Protein AF-A0AAW0KH08-F1 (afdb_monomer)

Nearest PDB structures (foldseek):
  4oh4-assembly1_A  TM=9.122E-01  e=9.694E-05  Arabidopsis thaliana
  5lpw-assembly1_A  TM=9.007E-01  e=8.621E-05  Arabidopsis thaliana
  4oh4-assembly2_B  TM=9.107E-01  e=2.078E-04  Arabidopsis thaliana
  5xd6-assembly2_B  TM=8.091E-01  e=1.716E-03  Arabidopsis thaliana
  5xd6-assembly1_A  TM=8.144E-01  e=2.046E-03  Arabidopsis thaliana

Foldseek 3Di:
DKKWKWAPVPPPVPDDDDDDLVVLCLVVQLLLLLLVLVVLLCVFQVDAPDDPPDPPDDDPADPVNVLVVCVVDVPVVVVRGDPVPPPPPCVVVNVVSNVLSVQSNDPDSVSRDGPVVSVVSVVVVCVVVVNDDVVVVVVPPPDDDPCVVVLVVLVVVLCVQAPEDDPVVVCVQCVNVDPVQWSDDDPFFTWGWGADPVRRIMIMTDGDPDPVCVVVSSVCSSVLSPDDGPSDTHTRHMYDD

Sequence (241 aa):
MEVMFMDSIDIDLSNSAFVDSGVWEFGFVKRDVSDFGVLLIELIIGKESIQINSYPNNLNESLVDWITHLLTSFSDVYSVVDKSLIGRGFDCEIFQFFRIAFTCLKPFPGQRPTMLELYNTISIFGKRYSITNDFEILSQYETATANTLYEIAEISQMQRMITKMSFTEISEATGNFNTNIVIGFGKIGMMYKVVLPNCWPLAIKRLHNCQSYEKQFLSELSTLGILRHNNLVPLLGYCSE

Mean predicted aligned error: 12.99 Å

InterPro domains:
  IPR000719 Protein kinase domain [PS50011] (177-241)
  IPR011009 Protein kinase-like domain superfamily [SSF56112] (32-121)
  IPR011009 Protein kinase-like domain superfamily [SSF56112] (153-240)
  IPR051824 LRR Receptor-Like Ser/Thr Protein Kinase [PTHR48006] (152-241)

Radius of gyration: 20.51 Å; Cα contacts (8 Å, |Δi|>4): 243; chains: 1; bounding box: 45×47×54 Å

pLDDT: mean 70.68, std 17.28, range [30.94, 91.5]

Secondary structure (DSSP, 8-state):
-EEEEEE-TT---TT-SS--HHHHHHHHHHHHHHHHHHHHHHHHHT--SS-GGG-SSSS---HHHHHHHHHH-HHHHHHHS-TTTTTSS-HHHHHHHHHHHHHHT-SSGGGSPPHHHHHHHHHHHHHHTT---HHHHHHH----SSHHHHHHHHHHHHTTTSEE--HHHHHHHTTTT-GGGEEEE-SSEEEEEEE-TTS-EEEEEEEPS-GGGHHHHHHHHHHHHH---TTS--EEEEEE-

Solvent-accessible surface area (backbone atoms only — not comparable to full-atom values): 14151 Å² total; per-residue (Å²): 87,47,35,41,31,30,64,44,93,79,74,80,72,89,81,66,86,83,75,60,80,70,57,56,56,57,57,52,58,41,40,58,33,27,31,44,14,52,47,48,50,33,66,49,36,68,51,75,102,71,53,83,84,63,68,95,70,98,62,98,59,48,69,66,51,54,50,53,50,45,72,73,34,70,77,56,46,68,74,55,42,24,74,90,57,57,89,72,83,47,56,74,54,54,54,48,51,48,54,52,18,55,40,25,56,40,91,49,63,89,70,25,62,51,64,66,59,48,48,55,57,50,48,61,57,34,52,77,71,70,47,69,52,68,70,57,58,74,69,65,76,85,78,82,81,71,57,60,61,53,53,50,48,51,49,58,60,49,54,73,71,29,47,78,51,60,65,66,62,50,31,62,66,40,63,68,68,39,76,89,43,51,78,45,83,52,101,62,29,42,28,32,59,36,66,46,98,85,69,49,56,35,34,40,40,38,48,55,98,47,84,81,42,55,64,50,50,52,51,51,48,58,50,34,48,71,52,80,50,97,57,45,78,41,48,64,28,35,31,80,99

Structure (mmCIF, N/CA/C/O backbone):
data_AF-A0AAW0KH08-F1
#
_entry.id   AF-A0AAW0KH08-F1
#
loop_
_atom_site.group_PDB
_atom_site.id
_atom_site.type_symbol
_atom_site.label_atom_id
_atom_site.label_alt_id
_atom_site.label_comp_id
_atom_site.label_asym_id
_atom_site.label_entity_id
_atom_site.label_seq_id
_atom_site.pdbx_PDB_ins_code
_atom_site.Cartn_x
_atom_site.Cartn_y
_atom_site.Cartn_z
_atom_site.occupancy
_atom_site.B_iso_or_equiv
_atom_site.auth_seq_id
_atom_site.auth_comp_id
_atom_site.auth_asym_id
_atom_site.auth_atom_id
_atom_site.pdbx_PDB_model_num
ATOM 1 N N . MET A 1 1 ? -1.999 6.881 22.573 1.00 53.16 1 MET A N 1
ATOM 2 C CA . MET A 1 1 ? -2.610 5.697 21.939 1.00 53.16 1 MET A CA 1
ATOM 3 C C . MET A 1 1 ? -2.917 6.036 20.500 1.00 53.16 1 MET A C 1
ATOM 5 O O . MET A 1 1 ? -3.645 6.985 20.252 1.00 53.16 1 MET A O 1
ATOM 9 N N . GLU A 1 2 ? -2.347 5.270 19.578 1.00 63.47 2 GLU A N 1
ATOM 10 C CA . GLU A 1 2 ? -2.378 5.562 18.147 1.00 63.47 2 GLU A CA 1
ATOM 11 C C . GLU A 1 2 ? -3.222 4.520 17.417 1.00 63.47 2 GLU A C 1
ATOM 13 O O . GLU A 1 2 ? -3.024 3.308 17.581 1.00 63.47 2 GLU A O 1
ATOM 18 N N . VAL A 1 3 ? -4.205 5.000 16.658 1.00 66.38 3 VAL A N 1
ATOM 19 C CA . VAL A 1 3 ? -5.166 4.159 15.944 1.00 66.38 3 VAL A CA 1
ATOM 20 C C . VAL A 1 3 ? -5.346 4.664 14.520 1.00 66.38 3 VAL A C 1
ATOM 22 O O . VAL A 1 3 ? -5.500 5.867 14.324 1.00 66.38 3 VAL A O 1
ATOM 25 N N . MET A 1 4 ? -5.361 3.751 13.547 1.00 66.75 4 MET A N 1
ATOM 26 C CA . MET A 1 4 ? -5.624 4.039 12.132 1.00 66.75 4 MET A CA 1
ATOM 27 C C . MET A 1 4 ? -6.862 3.302 11.635 1.00 66.75 4 MET A C 1
ATOM 29 O O . MET A 1 4 ? -7.107 2.159 12.026 1.00 66.75 4 MET A O 1
ATOM 33 N N . PHE A 1 5 ? -7.620 3.968 10.765 1.00 68.38 5 PHE A N 1
ATOM 34 C CA . PHE A 1 5 ? -8.881 3.467 10.233 1.00 68.38 5 PHE A CA 1
ATOM 35 C C . PHE A 1 5 ? -8.758 3.183 8.757 1.00 68.38 5 PHE A C 1
ATOM 37 O O . PHE A 1 5 ? -8.399 4.063 7.979 1.00 68.38 5 PHE A O 1
ATOM 44 N N . MET A 1 6 ? -9.109 1.971 8.384 1.00 66.62 6 MET A N 1
ATOM 45 C CA . MET A 1 6 ? -9.007 1.502 7.021 1.00 66.62 6 MET A CA 1
ATOM 46 C C . MET A 1 6 ? -10.378 1.066 6.538 1.00 66.62 6 MET A C 1
ATOM 48 O O . MET A 1 6 ? -11.154 0.468 7.295 1.00 66.62 6 MET A O 1
ATOM 52 N N . ASP A 1 7 ? -10.681 1.385 5.283 1.00 59.84 7 ASP A N 1
ATOM 53 C CA . ASP A 1 7 ? -11.866 0.828 4.652 1.00 59.84 7 ASP A CA 1
ATOM 54 C C . ASP A 1 7 ? -11.696 -0.684 4.496 1.00 59.84 7 ASP A C 1
ATOM 56 O O . ASP A 1 7 ? -10.601 -1.191 4.252 1.00 59.84 7 ASP A O 1
ATOM 60 N N . SER A 1 8 ? -12.785 -1.414 4.679 1.00 56.03 8 SER A N 1
ATOM 61 C CA . SER A 1 8 ? -12.774 -2.874 4.679 1.00 56.03 8 SER A CA 1
ATOM 62 C C . SER A 1 8 ? -13.312 -3.462 3.376 1.00 56.03 8 SER A C 1
ATOM 64 O O . SER A 1 8 ? -13.799 -4.592 3.384 1.00 56.03 8 SER A O 1
ATOM 66 N N . ILE A 1 9 ? -13.218 -2.693 2.281 1.00 47.06 9 ILE A N 1
ATOM 67 C CA . ILE A 1 9 ? -13.955 -2.864 1.016 1.00 47.06 9 ILE A CA 1
ATOM 68 C C . ILE A 1 9 ? -13.940 -4.279 0.415 1.00 47.06 9 ILE A C 1
ATOM 70 O O . ILE A 1 9 ? -14.861 -4.595 -0.322 1.00 47.06 9 ILE A O 1
ATOM 74 N N . ASP A 1 10 ? -13.047 -5.185 0.816 1.00 43.53 10 ASP A N 1
ATOM 75 C CA . ASP A 1 10 ? -13.085 -6.584 0.373 1.00 43.53 10 ASP A CA 1
ATOM 76 C C . ASP A 1 10 ? -13.115 -7.638 1.501 1.00 43.53 10 ASP A C 1
ATOM 78 O O . ASP A 1 10 ? -12.483 -8.694 1.395 1.00 43.53 10 ASP A O 1
ATOM 82 N N . ILE A 1 11 ? -13.851 -7.438 2.598 1.00 44.22 11 ILE A N 1
ATOM 83 C CA . ILE A 1 11 ? -14.175 -8.561 3.504 1.00 44.22 11 ILE A CA 1
ATOM 84 C C . ILE A 1 11 ? -15.415 -9.308 2.981 1.00 44.22 11 ILE A C 1
ATOM 86 O O . ILE A 1 11 ? -16.474 -9.312 3.611 1.00 44.22 11 ILE A O 1
ATOM 90 N N . ASP A 1 12 ? -15.284 -9.938 1.812 1.00 33.62 12 ASP A N 1
ATOM 91 C CA . ASP A 1 12 ? -16.311 -10.810 1.238 1.00 33.62 12 ASP A CA 1
ATOM 92 C C . ASP A 1 12 ? -16.364 -12.128 2.042 1.00 33.62 12 ASP A C 1
ATOM 94 O O . ASP A 1 12 ? -15.577 -13.055 1.855 1.00 33.62 12 ASP A O 1
ATOM 98 N N . LEU A 1 13 ? -17.250 -12.161 3.042 1.00 41.22 13 LEU A N 1
ATOM 99 C CA . LEU A 1 13 ? -17.432 -13.251 4.014 1.00 41.22 13 LEU A CA 1
ATOM 100 C C . LEU A 1 13 ? -18.448 -14.310 3.560 1.00 41.22 13 LEU A C 1
ATOM 102 O O . LEU A 1 13 ? -18.931 -15.096 4.375 1.00 41.22 13 LEU A O 1
ATOM 106 N N . SER A 1 14 ? -18.800 -14.358 2.277 1.00 30.94 14 SER A N 1
ATOM 107 C CA . SER A 1 14 ? -19.877 -15.232 1.807 1.00 30.94 14 SER A CA 1
ATOM 108 C C . SER A 1 14 ? -19.520 -16.725 1.750 1.00 30.94 14 SER A C 1
ATOM 110 O O . SER A 1 14 ? -20.423 -17.526 1.527 1.00 30.94 14 SER A O 1
ATOM 112 N N . ASN A 1 15 ? -18.264 -17.142 1.993 1.00 31.38 15 ASN A N 1
ATOM 113 C CA . ASN A 1 15 ? -17.878 -18.547 1.793 1.00 31.38 15 ASN A CA 1
ATOM 114 C C . ASN A 1 15 ? -16.759 -19.112 2.692 1.00 31.38 15 ASN A C 1
ATOM 116 O O . ASN A 1 15 ? -15.876 -19.828 2.224 1.00 31.38 15 ASN A O 1
ATOM 120 N N . SER A 1 16 ? -16.802 -18.884 4.005 1.00 35.56 16 SER A N 1
ATOM 121 C CA . SER A 1 16 ? -15.942 -19.665 4.909 1.00 35.56 16 SER A CA 1
ATOM 122 C C . SER A 1 16 ? -16.609 -19.956 6.246 1.00 35.56 16 SER A C 1
ATOM 124 O O . SER A 1 16 ? -16.248 -19.415 7.294 1.00 35.56 16 SER A O 1
ATOM 126 N N . ALA A 1 17 ? -17.571 -20.877 6.220 1.00 36.25 17 ALA A N 1
ATOM 127 C CA . ALA A 1 17 ? -17.772 -21.725 7.379 1.00 36.25 17 ALA A CA 1
ATOM 128 C C . ALA A 1 17 ? -16.441 -22.447 7.646 1.00 36.25 17 ALA A C 1
ATOM 130 O O . ALA A 1 17 ? -15.981 -23.226 6.817 1.00 36.25 17 ALA A O 1
ATOM 131 N N . PHE A 1 18 ? -15.852 -22.169 8.809 1.00 44.12 18 PHE A N 1
ATOM 132 C CA . PHE A 1 18 ? -14.732 -22.910 9.385 1.00 44.12 18 PHE A CA 1
ATOM 133 C C . PHE A 1 18 ? -13.366 -22.711 8.710 1.00 44.12 18 PHE A C 1
ATOM 135 O O . PHE A 1 18 ? -12.941 -23.549 7.922 1.00 44.12 18 PHE A O 1
ATOM 142 N N . VAL A 1 19 ? -12.610 -21.671 9.090 1.00 33.50 19 VAL A N 1
ATOM 143 C CA . VAL A 1 19 ? -11.151 -21.726 8.909 1.00 33.50 19 VAL A CA 1
ATOM 144 C C . VAL A 1 19 ? -10.387 -20.997 10.020 1.00 33.50 19 VAL A C 1
ATOM 146 O O . VAL A 1 19 ? -10.727 -19.885 10.414 1.00 33.50 19 VAL A O 1
ATOM 149 N N . ASP A 1 20 ? -9.376 -21.700 10.518 1.00 35.41 20 ASP A N 1
ATOM 150 C CA . ASP A 1 20 ? -8.364 -21.363 11.519 1.00 35.41 20 ASP A CA 1
ATOM 151 C C . ASP A 1 20 ? -7.713 -19.976 11.326 1.00 35.41 20 ASP A C 1
ATOM 153 O O . ASP A 1 20 ? -7.578 -19.505 10.193 1.00 35.41 20 ASP A O 1
ATOM 157 N N . SER A 1 21 ? -7.269 -19.335 12.418 1.00 42.78 21 SER A N 1
ATOM 158 C CA . SER A 1 21 ? -6.727 -17.960 12.422 1.00 42.78 21 SER A CA 1
ATOM 159 C C . SER A 1 21 ? -5.531 -17.776 11.477 1.00 42.78 21 SER A C 1
ATOM 161 O O . SER A 1 21 ? -5.335 -16.688 10.937 1.00 42.78 21 SER A O 1
ATOM 163 N N . GLY A 1 22 ? -4.797 -18.856 11.189 1.00 36.56 22 GLY A N 1
ATOM 164 C CA . GLY A 1 22 ? -3.687 -18.859 10.237 1.00 36.56 22 GLY A CA 1
ATOM 165 C C . GLY A 1 22 ? -4.097 -18.665 8.772 1.00 36.56 22 GLY A C 1
ATOM 166 O O . GLY A 1 22 ? -3.322 -18.118 7.998 1.00 36.56 22 GLY A O 1
ATOM 167 N N . VAL A 1 23 ? -5.307 -19.051 8.353 1.00 38.62 23 VAL A N 1
ATOM 168 C CA . VAL A 1 23 ? -5.717 -18.926 6.936 1.00 38.62 23 VAL A CA 1
ATOM 169 C C . VAL A 1 23 ? -6.148 -17.502 6.581 1.00 38.62 23 VAL A C 1
ATOM 171 O O . VAL A 1 23 ? -5.945 -17.056 5.450 1.00 38.62 23 VAL A O 1
ATOM 174 N N . TRP A 1 24 ? -6.652 -16.751 7.561 1.00 37.75 24 TRP A N 1
ATOM 175 C CA . TRP A 1 24 ? -6.997 -15.335 7.406 1.00 37.75 24 TRP A CA 1
ATOM 176 C C . TRP A 1 24 ? -5.761 -14.471 7.138 1.00 37.75 24 TRP A C 1
ATOM 178 O O . TRP A 1 24 ? -5.795 -13.594 6.275 1.00 37.75 24 TRP A O 1
ATOM 188 N N . GLU A 1 25 ? -4.647 -14.772 7.807 1.00 42.28 25 GLU A N 1
ATOM 189 C CA . GLU A 1 25 ? -3.378 -14.060 7.635 1.00 42.28 25 GLU A CA 1
ATOM 190 C C . GLU A 1 25 ? -2.783 -14.295 6.233 1.00 42.28 25 GLU A C 1
ATOM 192 O O . GLU A 1 25 ? -2.311 -13.359 5.586 1.00 42.28 25 GLU A O 1
ATOM 197 N N . PHE A 1 26 ? -2.904 -15.514 5.690 1.00 45.66 26 PHE A N 1
ATOM 198 C CA . PHE A 1 26 ? -2.472 -15.819 4.319 1.00 45.66 26 PHE A CA 1
ATOM 199 C C . PHE A 1 26 ? -3.355 -15.175 3.240 1.00 45.66 26 PHE A C 1
ATOM 201 O O . PHE A 1 26 ? -2.831 -14.755 2.206 1.00 45.66 26 PHE A O 1
ATOM 208 N N . GLY A 1 27 ? -4.672 -15.094 3.456 1.00 48.53 27 GLY A N 1
ATOM 209 C CA . GLY A 1 27 ? -5.613 -14.493 2.505 1.00 48.53 27 GLY A CA 1
ATOM 210 C C . GLY A 1 27 ? -5.490 -12.970 2.414 1.00 48.53 27 GLY A C 1
ATOM 211 O O . GLY A 1 27 ? -5.479 -12.423 1.313 1.00 48.53 27 GLY A O 1
ATOM 212 N N . PHE A 1 28 ? -5.336 -12.298 3.560 1.00 52.69 28 PHE A N 1
ATOM 213 C CA . PHE A 1 28 ? -5.232 -10.839 3.639 1.00 52.69 28 PHE A CA 1
ATOM 214 C C . PHE A 1 28 ? -3.873 -10.329 3.135 1.00 52.69 28 PHE A C 1
ATOM 216 O O . PHE A 1 28 ? -3.817 -9.524 2.210 1.00 52.69 28 PHE A O 1
ATOM 223 N N . VAL A 1 29 ? -2.760 -10.876 3.644 1.00 59.69 29 VAL A N 1
ATOM 224 C CA . VAL A 1 29 ? -1.404 -10.390 3.309 1.00 59.69 29 VAL A CA 1
ATOM 225 C C . VAL A 1 29 ? -1.074 -10.570 1.824 1.00 59.69 29 VAL A C 1
ATOM 227 O O . VAL A 1 29 ? -0.315 -9.797 1.243 1.00 59.69 29 VAL A O 1
ATOM 230 N N . LYS A 1 30 ? -1.628 -11.601 1.177 1.00 70.06 30 LYS A N 1
ATOM 231 C CA . LYS A 1 30 ? -1.398 -11.855 -0.253 1.00 70.06 30 LYS A CA 1
ATOM 232 C C . LYS A 1 30 ? -2.347 -11.085 -1.170 1.00 70.06 30 LYS A C 1
ATOM 234 O O . LYS A 1 30 ? -2.102 -11.087 -2.383 1.00 70.06 30 LYS A O 1
ATOM 239 N N . ARG A 1 31 ? -3.389 -10.448 -0.622 1.00 75.25 31 ARG A N 1
ATOM 240 C CA . ARG A 1 31 ? -4.202 -9.474 -1.351 1.00 75.25 31 ARG A CA 1
ATOM 241 C C . ARG A 1 31 ? -3.448 -8.158 -1.492 1.00 75.25 31 ARG A C 1
ATOM 243 O O . ARG A 1 31 ? -3.249 -7.758 -2.627 1.00 75.25 31 ARG A O 1
ATOM 250 N N . ASP A 1 32 ? -2.889 -7.611 -0.411 1.00 77.94 32 ASP A N 1
ATOM 251 C CA . ASP A 1 32 ? -2.079 -6.378 -0.467 1.00 77.94 32 ASP A CA 1
ATOM 252 C C . ASP A 1 32 ? -0.964 -6.471 -1.524 1.00 77.94 32 ASP A C 1
ATOM 254 O O . ASP A 1 32 ? -0.721 -5.544 -2.294 1.00 77.94 32 ASP A O 1
ATOM 258 N N . VAL A 1 33 ? -0.314 -7.639 -1.611 1.00 86.81 33 VAL A N 1
ATOM 259 C CA . VAL A 1 33 ? 0.698 -7.923 -2.641 1.00 86.81 33 VAL A CA 1
ATOM 260 C C . VAL A 1 33 ? 0.092 -7.895 -4.046 1.00 86.81 33 VAL A C 1
ATOM 262 O O . VAL A 1 33 ? 0.690 -7.335 -4.959 1.00 86.81 33 VAL A O 1
ATOM 265 N N . SER A 1 34 ? -1.079 -8.506 -4.234 1.00 84.81 34 SER A N 1
ATOM 266 C CA . SER A 1 34 ? -1.782 -8.529 -5.521 1.00 84.81 34 SER A CA 1
ATOM 267 C C . SER A 1 34 ? -2.183 -7.125 -5.960 1.00 84.81 34 SER A C 1
ATOM 269 O O . SER A 1 34 ? -1.899 -6.746 -7.093 1.00 84.81 34 SER A O 1
ATOM 271 N N . ASP A 1 35 ? -2.778 -6.351 -5.058 1.00 84.94 35 ASP A N 1
ATOM 272 C CA . ASP A 1 35 ? -3.267 -4.997 -5.320 1.00 84.94 35 ASP A CA 1
ATOM 273 C C . ASP A 1 35 ? -2.100 -4.066 -5.652 1.00 84.94 35 ASP A C 1
ATOM 275 O O . ASP A 1 35 ? -2.143 -3.328 -6.637 1.00 84.94 35 ASP A O 1
ATOM 279 N N . PHE A 1 36 ? -0.982 -4.203 -4.934 1.00 88.75 36 PHE A N 1
ATOM 280 C CA . PHE A 1 36 ? 0.262 -3.527 -5.287 1.00 88.75 36 PHE A CA 1
ATOM 281 C C . PHE A 1 36 ? 0.773 -3.924 -6.682 1.00 88.75 36 PHE A C 1
ATOM 283 O O . PHE A 1 36 ? 1.271 -3.086 -7.433 1.00 88.75 36 PHE A O 1
ATOM 290 N N . G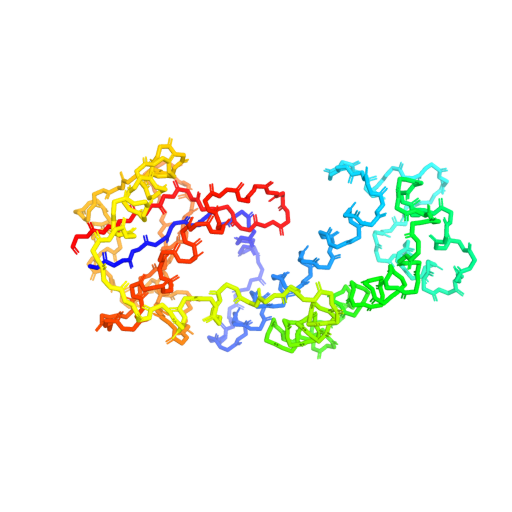LY A 1 37 ? 0.640 -5.198 -7.061 1.00 89.38 37 GLY A N 1
ATOM 291 C CA . GLY A 1 37 ? 0.958 -5.672 -8.406 1.00 89.38 37 GLY A CA 1
ATOM 292 C C . GLY A 1 37 ? 0.111 -4.994 -9.486 1.00 89.38 37 GLY A C 1
ATOM 293 O O . GLY A 1 37 ? 0.661 -4.576 -10.504 1.00 89.38 37 GLY A O 1
ATOM 294 N N . VAL A 1 38 ? -1.198 -4.845 -9.257 1.00 85.31 38 VAL A N 1
ATOM 295 C CA . VAL A 1 38 ? -2.099 -4.118 -10.169 1.00 85.31 38 VAL A CA 1
ATOM 296 C C . VAL A 1 38 ? -1.698 -2.644 -10.249 1.00 85.31 38 VAL A C 1
ATOM 298 O O . VAL A 1 38 ? -1.518 -2.134 -11.353 1.00 85.31 38 VAL A O 1
ATOM 301 N N . LEU A 1 39 ? -1.447 -2.002 -9.103 1.00 87.94 39 LEU A N 1
ATOM 302 C CA . LEU A 1 39 ? -0.984 -0.614 -9.031 1.00 87.94 39 LEU A CA 1
ATOM 303 C C . LEU A 1 39 ? 0.297 -0.391 -9.844 1.00 87.94 39 LEU A C 1
ATOM 305 O O . LEU A 1 39 ? 0.396 0.577 -10.592 1.00 87.94 39 LEU A O 1
ATOM 309 N N . LEU A 1 40 ? 1.282 -1.290 -9.740 1.00 90.06 40 LEU A N 1
ATOM 310 C CA . LEU A 1 40 ? 2.503 -1.188 -10.541 1.00 90.06 40 LEU A CA 1
ATOM 311 C C . LEU A 1 40 ? 2.217 -1.250 -12.044 1.00 90.06 40 LEU A C 1
ATOM 313 O O . LEU A 1 40 ? 2.806 -0.484 -12.802 1.00 90.06 40 LEU A O 1
ATOM 317 N N . ILE A 1 41 ? 1.326 -2.141 -12.487 1.00 87.12 41 ILE A N 1
ATOM 318 C CA . ILE A 1 41 ? 0.937 -2.220 -13.900 1.00 87.12 41 ILE A CA 1
ATOM 319 C C . ILE A 1 41 ? 0.267 -0.919 -14.349 1.00 87.12 41 ILE A C 1
ATOM 321 O O . ILE A 1 41 ? 0.611 -0.393 -15.406 1.00 87.12 41 ILE A O 1
ATOM 325 N N . GLU A 1 42 ? -0.641 -0.372 -13.545 1.00 85.81 42 GLU A N 1
ATOM 326 C CA . GLU A 1 42 ? -1.327 0.891 -13.837 1.00 85.81 42 GLU A CA 1
ATOM 327 C C . GLU A 1 42 ? -0.342 2.057 -13.959 1.00 85.81 42 GLU A C 1
ATOM 329 O O . GLU A 1 42 ? -0.415 2.822 -14.921 1.00 85.81 42 GLU A O 1
ATOM 334 N N . LEU A 1 43 ? 0.637 2.141 -13.050 1.00 88.81 43 LEU A N 1
ATOM 335 C CA . LEU A 1 43 ? 1.694 3.153 -13.089 1.00 88.81 43 LEU A CA 1
ATOM 336 C C . LEU A 1 43 ? 2.568 3.041 -14.344 1.00 88.81 43 LEU A C 1
ATOM 338 O O . LEU A 1 43 ? 2.953 4.060 -14.911 1.00 88.81 43 LEU A O 1
ATOM 342 N N . ILE A 1 44 ? 2.878 1.822 -14.793 1.00 88.75 44 ILE A N 1
ATOM 343 C CA . ILE A 1 44 ? 3.701 1.610 -15.992 1.00 88.75 44 ILE A CA 1
ATOM 344 C C . ILE A 1 44 ? 2.914 1.902 -17.280 1.00 88.75 44 ILE A C 1
ATOM 346 O O . ILE A 1 44 ? 3.486 2.372 -18.262 1.00 88.75 44 ILE A O 1
ATOM 350 N N . ILE A 1 45 ? 1.614 1.609 -17.301 1.00 85.88 45 ILE A N 1
ATOM 351 C CA . ILE A 1 45 ? 0.744 1.800 -18.473 1.00 85.88 45 ILE A CA 1
ATOM 352 C C . ILE A 1 45 ? 0.204 3.237 -18.555 1.00 85.88 45 ILE A C 1
ATOM 354 O O . ILE A 1 45 ? -0.181 3.687 -19.635 1.00 85.88 45 ILE A O 1
ATOM 358 N N . GLY A 1 46 ? 0.190 3.972 -17.439 1.00 79.19 46 GLY A N 1
ATOM 359 C CA . GLY A 1 46 ? -0.258 5.365 -17.380 1.00 79.19 46 GLY A CA 1
ATOM 360 C C . GLY A 1 46 ? -1.769 5.529 -17.579 1.00 79.19 46 GLY A C 1
ATOM 361 O O . GLY A 1 46 ? -2.220 6.564 -18.068 1.00 79.19 46 GLY A O 1
ATOM 362 N N . LYS A 1 47 ? -2.567 4.505 -17.247 1.00 69.50 47 LYS A N 1
ATOM 363 C CA . LYS A 1 47 ? -4.037 4.537 -17.326 1.00 69.50 47 LYS A CA 1
ATOM 364 C C . LYS A 1 47 ? -4.644 4.317 -15.942 1.00 69.50 47 LYS A C 1
ATOM 366 O O . LYS A 1 47 ? -4.245 3.389 -15.247 1.00 69.50 47 LYS A O 1
ATOM 371 N N . GLU A 1 48 ? -5.615 5.152 -15.571 1.00 58.59 48 GLU A N 1
ATOM 372 C CA . GLU A 1 48 ? -6.382 4.982 -14.330 1.00 58.59 48 GLU A CA 1
ATOM 373 C C . GLU A 1 48 ? -7.246 3.714 -14.370 1.00 58.59 48 GLU A C 1
ATOM 375 O O . GLU A 1 48 ? -7.618 3.229 -15.442 1.00 58.59 48 GLU A O 1
ATOM 380 N N . SER A 1 49 ? -7.561 3.206 -13.175 1.00 55.94 49 SER A N 1
ATOM 381 C CA . SER A 1 49 ? -8.301 1.977 -12.866 1.00 55.94 49 SER A CA 1
ATOM 382 C C . SER A 1 49 ? -9.747 1.965 -13.386 1.00 55.94 49 SER A C 1
ATOM 384 O O . SER A 1 49 ? -10.713 1.876 -12.636 1.00 55.94 49 SER A O 1
ATOM 386 N N . ILE A 1 50 ? -9.933 2.026 -14.702 1.00 45.06 50 ILE A N 1
ATOM 387 C CA . ILE A 1 50 ? -11.200 1.724 -15.360 1.00 45.06 50 ILE A CA 1
ATOM 388 C C . ILE A 1 50 ? -10.887 0.849 -16.576 1.00 45.06 50 ILE A C 1
ATOM 390 O O . ILE A 1 50 ? -10.451 1.316 -17.623 1.00 45.06 50 ILE A O 1
ATOM 394 N N . GLN A 1 51 ? -11.170 -0.445 -16.397 1.00 46.22 51 GLN A N 1
ATOM 395 C CA . GLN A 1 51 ? -11.307 -1.475 -17.430 1.00 46.22 51 GLN A CA 1
ATOM 396 C C . GLN A 1 51 ? -10.010 -2.033 -18.056 1.00 46.22 51 GLN A C 1
ATOM 398 O O . GLN A 1 51 ? -9.775 -1.932 -19.257 1.00 46.22 51 GLN A O 1
ATOM 403 N N . ILE A 1 52 ? -9.285 -2.862 -17.293 1.00 45.25 52 ILE A N 1
ATOM 404 C CA . ILE A 1 52 ? -8.566 -4.004 -17.909 1.00 45.25 52 ILE A CA 1
ATOM 405 C C . ILE A 1 52 ? -9.573 -4.978 -18.582 1.00 45.25 52 ILE A C 1
ATOM 407 O O . ILE A 1 52 ? -9.206 -5.730 -19.473 1.00 45.25 52 ILE A O 1
ATOM 411 N N . ASN A 1 53 ? -10.875 -4.860 -18.275 1.00 40.84 53 ASN A N 1
ATOM 412 C CA . ASN A 1 53 ? -11.983 -5.525 -18.977 1.00 40.84 53 ASN A CA 1
ATOM 413 C C . ASN A 1 53 ? -12.392 -4.884 -20.324 1.00 40.84 53 ASN A C 1
ATOM 415 O O . ASN A 1 53 ? -13.351 -5.347 -20.936 1.00 40.84 53 ASN A O 1
ATOM 419 N N . SER A 1 54 ? -11.726 -3.827 -20.803 1.00 37.50 54 SER A N 1
ATOM 420 C CA . SER A 1 54 ? -12.060 -3.200 -22.093 1.00 37.50 54 SER A CA 1
ATOM 421 C C . SER A 1 54 ? -10.826 -2.894 -22.937 1.00 37.50 54 SER A C 1
ATOM 423 O O . SER A 1 54 ? -10.667 -1.795 -23.474 1.00 37.50 54 SER A O 1
ATOM 425 N N . TYR A 1 55 ? -9.937 -3.870 -23.097 1.00 41.25 55 TYR A N 1
ATOM 426 C CA . TYR A 1 55 ? -9.138 -3.891 -24.317 1.00 41.25 55 TYR A CA 1
ATOM 427 C C . TYR A 1 55 ? -9.994 -4.497 -25.437 1.00 41.25 55 TYR A C 1
ATOM 429 O O . TYR A 1 55 ? -10.539 -5.589 -25.270 1.00 41.25 55 TYR A O 1
ATOM 437 N N . PRO A 1 56 ? -10.188 -3.792 -26.566 1.00 39.72 56 PRO A N 1
ATOM 438 C CA . PRO A 1 56 ? -11.093 -4.245 -27.603 1.00 39.72 56 PRO A CA 1
ATOM 439 C C . PRO A 1 56 ? -10.364 -5.287 -28.440 1.00 39.72 56 PRO A C 1
ATOM 441 O O . PRO A 1 56 ? -9.650 -4.916 -29.359 1.00 39.72 56 PRO A O 1
ATOM 444 N N . ASN A 1 57 ? -10.525 -6.565 -28.097 1.00 38.78 57 ASN A N 1
ATOM 445 C CA . ASN A 1 57 ? -10.356 -7.700 -29.006 1.00 38.78 57 ASN A CA 1
ATOM 446 C C . ASN A 1 57 ? -11.129 -8.923 -28.466 1.00 38.78 57 ASN A C 1
ATOM 448 O O . ASN A 1 57 ? -10.554 -9.844 -27.910 1.00 38.78 57 ASN A O 1
ATOM 452 N N . ASN A 1 58 ? -12.454 -8.911 -28.641 1.00 41.06 58 ASN A N 1
ATOM 453 C CA . ASN A 1 58 ? -13.318 -10.074 -28.913 1.00 41.06 58 ASN A CA 1
ATOM 454 C C . ASN A 1 58 ? -13.212 -11.384 -28.103 1.00 41.06 58 ASN A C 1
ATOM 456 O O . ASN A 1 58 ? -13.742 -12.392 -28.570 1.00 41.06 58 ASN A O 1
ATOM 460 N N . LEU A 1 59 ? -12.651 -11.417 -26.899 1.00 36.34 59 LEU A N 1
ATOM 461 C CA . LEU A 1 59 ? -12.732 -12.594 -26.034 1.00 36.34 59 LEU A CA 1
ATOM 462 C C . LEU A 1 59 ? -12.949 -12.171 -24.581 1.00 36.34 59 LEU A C 1
ATOM 464 O O . LEU A 1 59 ? -12.416 -11.164 -24.128 1.00 36.34 59 LEU A O 1
ATOM 468 N N . ASN A 1 60 ? -13.758 -12.953 -23.867 1.00 43.97 60 ASN A N 1
ATOM 469 C CA . ASN A 1 60 ? -13.969 -12.890 -22.419 1.00 43.97 60 ASN A CA 1
ATOM 470 C C . ASN A 1 60 ? -12.675 -13.271 -21.663 1.00 43.97 60 ASN A C 1
ATOM 472 O O . ASN A 1 60 ? -12.671 -14.231 -20.897 1.00 43.97 60 ASN A O 1
ATOM 476 N N . GLU A 1 61 ? -11.565 -12.591 -21.934 1.00 48.28 61 GLU A N 1
ATOM 477 C CA . GLU A 1 61 ? -10.276 -12.842 -21.297 1.00 48.28 61 GLU A CA 1
ATOM 478 C C . GLU A 1 61 ? -10.200 -12.067 -19.985 1.00 48.28 61 GLU A C 1
ATOM 480 O O . GLU A 1 61 ? -10.415 -10.855 -19.923 1.00 48.28 61 GLU A O 1
ATOM 485 N N . SER A 1 62 ? -9.938 -12.799 -18.907 1.00 63.47 62 SER A N 1
ATOM 486 C CA . SER A 1 62 ? -9.729 -12.220 -17.588 1.00 63.47 62 SER A CA 1
ATOM 487 C C . SER A 1 62 ? -8.410 -11.436 -17.551 1.00 63.47 62 SER A C 1
ATOM 489 O O . SER A 1 62 ? -7.501 -11.670 -18.347 1.00 63.47 62 SER A O 1
ATOM 491 N N . LEU A 1 63 ? -8.249 -10.545 -16.568 1.00 64.50 63 LEU A N 1
ATOM 492 C CA . LEU A 1 63 ? -6.976 -9.861 -16.285 1.00 64.50 63 LEU A CA 1
ATOM 493 C C . LEU A 1 63 ? -5.790 -10.844 -16.199 1.00 64.50 63 LEU A C 1
ATOM 495 O O . LEU A 1 63 ? -4.676 -10.514 -16.599 1.00 64.50 63 LEU A O 1
ATOM 499 N N . VAL A 1 64 ? -6.041 -12.069 -15.731 1.00 61.66 64 VAL A N 1
ATOM 500 C CA . VAL A 1 64 ? -5.050 -13.150 -15.651 1.00 61.66 64 VAL A CA 1
ATOM 501 C C . VAL A 1 64 ? -4.642 -13.651 -17.039 1.00 61.66 64 VAL A C 1
ATOM 503 O O . VAL A 1 64 ? -3.454 -13.882 -17.270 1.00 61.66 64 VAL A O 1
ATOM 506 N N . ASP A 1 65 ? -5.585 -13.783 -17.970 1.00 67.06 65 ASP A N 1
ATOM 507 C CA . ASP A 1 65 ? -5.315 -14.235 -19.341 1.00 67.06 65 ASP A CA 1
ATOM 508 C C . ASP A 1 65 ? -4.507 -13.182 -20.108 1.00 67.06 65 ASP A C 1
ATOM 510 O O . ASP A 1 65 ? -3.480 -13.497 -20.712 1.00 67.06 65 ASP A O 1
ATOM 514 N N . TRP A 1 66 ? -4.879 -11.908 -19.958 1.00 71.44 66 TRP A N 1
ATOM 515 C CA . TRP A 1 66 ? -4.141 -10.782 -20.531 1.00 71.44 66 TRP A CA 1
ATOM 516 C C . TRP A 1 66 ? -2.709 -10.674 -19.978 1.00 71.44 66 TRP A C 1
ATOM 518 O O . TRP A 1 66 ? -1.750 -10.519 -20.739 1.00 71.44 66 TRP A O 1
ATOM 528 N N . ILE A 1 67 ? -2.531 -10.839 -18.661 1.00 68.56 67 ILE A N 1
ATOM 529 C CA . ILE A 1 67 ? -1.201 -10.915 -18.034 1.00 68.56 67 ILE A CA 1
ATOM 530 C C . ILE A 1 67 ? -0.396 -12.090 -18.597 1.00 68.56 67 ILE A C 1
ATOM 532 O O . ILE A 1 67 ? 0.797 -11.955 -18.874 1.00 68.56 67 ILE A O 1
ATOM 536 N N . THR A 1 68 ? -1.032 -13.246 -18.777 1.00 68.31 68 THR A N 1
ATOM 537 C CA . THR A 1 68 ? -0.374 -14.454 -19.289 1.00 68.31 68 THR A CA 1
ATOM 538 C C . THR A 1 68 ? 0.080 -14.266 -20.739 1.00 68.31 68 THR A C 1
ATOM 540 O O . THR A 1 68 ? 1.189 -14.679 -21.094 1.00 68.31 68 THR A O 1
ATOM 543 N N . HIS A 1 69 ? -0.711 -13.571 -21.559 1.00 74.06 69 HIS A N 1
ATOM 544 C CA . HIS A 1 69 ? -0.331 -13.193 -22.918 1.00 74.06 69 HIS A CA 1
ATOM 545 C C . HIS A 1 69 ? 0.878 -12.242 -22.930 1.00 74.06 69 HIS A C 1
ATOM 547 O O . HIS A 1 69 ? 1.874 -12.510 -23.604 1.00 74.06 69 HIS A O 1
ATOM 553 N N . LEU A 1 70 ? 0.848 -11.176 -22.121 1.00 70.00 70 LEU A N 1
ATOM 554 C CA . LEU A 1 70 ? 1.964 -10.227 -21.985 1.00 70.00 70 LEU A CA 1
ATOM 555 C C . LEU A 1 70 ? 3.269 -10.888 -21.524 1.00 70.00 70 LEU A C 1
ATOM 557 O O . LEU A 1 70 ? 4.346 -10.533 -21.997 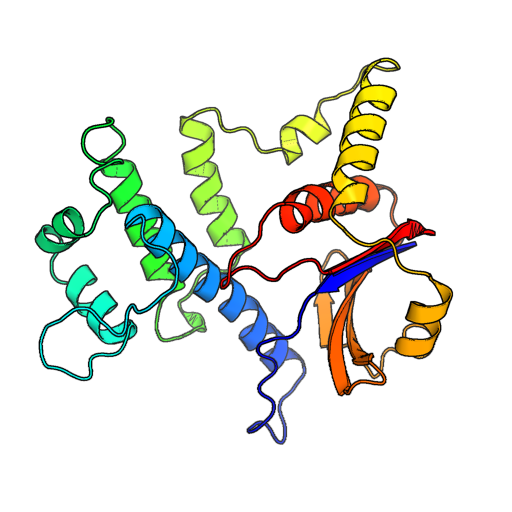1.00 70.00 70 LEU A O 1
ATOM 561 N N . LEU A 1 71 ? 3.181 -11.867 -20.622 1.00 65.62 71 LEU A N 1
ATOM 562 C CA . LEU A 1 71 ? 4.334 -12.639 -20.153 1.00 65.62 71 LEU A CA 1
ATOM 563 C C . LEU A 1 71 ? 4.947 -13.531 -21.238 1.00 65.62 71 LEU A C 1
ATOM 565 O O . LEU A 1 71 ? 6.137 -13.841 -21.173 1.00 65.62 71 LEU A O 1
ATOM 569 N N . THR A 1 72 ? 4.141 -13.958 -22.209 1.00 69.81 72 THR A N 1
ATOM 570 C CA . THR A 1 72 ? 4.573 -14.849 -23.292 1.00 69.81 72 THR A CA 1
ATOM 571 C C . THR A 1 72 ? 5.200 -14.060 -24.447 1.00 69.81 72 THR A C 1
ATOM 573 O O . THR A 1 72 ? 6.123 -14.553 -25.098 1.00 69.81 72 THR A O 1
ATOM 576 N N . SER A 1 73 ? 4.777 -12.807 -24.644 1.00 66.00 73 SER A N 1
ATOM 577 C CA . SER A 1 73 ? 5.227 -11.939 -25.736 1.00 66.00 73 SER A CA 1
ATOM 578 C C . SER A 1 73 ? 5.901 -10.660 -25.224 1.00 66.00 73 SER A C 1
ATOM 580 O O . SER A 1 73 ? 5.283 -9.606 -25.100 1.00 66.00 73 SER A O 1
ATOM 582 N N . PHE A 1 74 ? 7.221 -10.706 -25.010 1.00 60.19 74 PHE A N 1
ATOM 583 C CA . PHE A 1 74 ? 8.012 -9.536 -24.581 1.00 60.19 74 PHE A CA 1
ATOM 584 C C . PHE A 1 74 ? 7.958 -8.341 -25.551 1.00 60.19 74 PHE A C 1
ATOM 586 O O . PHE A 1 74 ? 8.133 -7.201 -25.124 1.00 60.19 74 PHE A O 1
ATOM 593 N N . SER A 1 75 ? 7.704 -8.579 -26.844 1.00 63.84 75 SER A N 1
ATOM 594 C CA . SER A 1 75 ? 7.555 -7.506 -27.840 1.00 63.84 75 SER A CA 1
ATOM 595 C C . SER A 1 75 ? 6.285 -6.675 -27.623 1.00 63.84 75 SER A C 1
ATOM 597 O O . SER A 1 75 ? 6.275 -5.486 -27.934 1.00 63.84 75 SER A O 1
ATOM 599 N N . ASP A 1 76 ? 5.238 -7.276 -27.056 1.00 68.19 76 ASP A N 1
ATOM 600 C CA . ASP A 1 76 ? 3.952 -6.610 -26.840 1.00 68.19 76 ASP A CA 1
ATOM 601 C C . ASP A 1 76 ? 3.990 -5.716 -25.596 1.00 68.19 76 ASP A C 1
ATOM 603 O O . ASP A 1 76 ? 3.290 -4.706 -25.538 1.00 68.19 76 ASP A O 1
ATOM 607 N N . VAL A 1 77 ? 4.875 -6.016 -24.638 1.00 72.44 77 VAL A N 1
ATOM 608 C CA . VAL A 1 77 ? 5.052 -5.233 -23.404 1.00 72.44 77 VAL A CA 1
ATOM 609 C C . VAL A 1 77 ? 5.433 -3.785 -23.716 1.00 72.44 77 VAL A C 1
ATOM 611 O O . VAL A 1 77 ? 4.842 -2.867 -23.158 1.00 72.44 77 VAL A O 1
ATOM 614 N N . TYR A 1 78 ? 6.347 -3.553 -24.664 1.00 76.75 78 TYR A N 1
ATOM 615 C CA . TYR A 1 78 ? 6.724 -2.196 -25.085 1.00 76.75 78 TYR A CA 1
ATOM 616 C C . TYR A 1 78 ? 5.551 -1.393 -25.661 1.00 76.75 78 TYR A C 1
ATOM 618 O O . TYR A 1 78 ? 5.531 -0.171 -25.541 1.00 76.75 78 TYR A O 1
ATOM 626 N N . SER A 1 79 ? 4.580 -2.063 -26.290 1.00 78.69 79 SER A N 1
ATOM 627 C CA . SER A 1 79 ? 3.433 -1.395 -26.915 1.00 78.69 79 SER A CA 1
ATOM 628 C C . SER A 1 79 ? 2.418 -0.864 -25.899 1.00 78.69 79 SER A C 1
ATOM 630 O O . SER A 1 79 ? 1.678 0.070 -26.213 1.00 78.69 79 SER A O 1
ATOM 632 N N . VAL A 1 80 ? 2.396 -1.444 -24.693 1.00 80.25 80 VAL A N 1
ATOM 633 C CA . VAL A 1 80 ? 1.447 -1.085 -23.630 1.00 80.25 80 VAL A CA 1
ATOM 634 C C . VAL A 1 80 ? 2.015 -0.096 -22.616 1.00 80.25 80 VAL A C 1
ATOM 636 O O . VAL A 1 80 ? 1.234 0.513 -21.891 1.00 80.25 80 VAL A O 1
ATOM 639 N N . VAL A 1 81 ? 3.340 0.082 -22.560 1.00 85.38 81 VAL A N 1
ATOM 640 C CA . VAL A 1 81 ? 3.977 1.054 -21.658 1.00 85.38 81 VAL A CA 1
ATOM 641 C C . VAL A 1 81 ? 3.528 2.468 -22.004 1.00 85.38 81 VAL A C 1
ATOM 643 O O . VAL A 1 81 ? 3.424 2.829 -23.181 1.00 85.38 81 VAL A O 1
ATOM 646 N N . ASP A 1 82 ? 3.314 3.287 -20.976 1.00 87.19 82 ASP A N 1
ATOM 647 C CA . ASP A 1 82 ? 3.081 4.708 -21.161 1.00 87.19 82 ASP A CA 1
ATOM 648 C C . ASP A 1 82 ? 4.231 5.325 -21.969 1.00 87.19 82 ASP A C 1
ATOM 650 O O . ASP A 1 82 ? 5.405 5.307 -21.587 1.00 87.19 82 ASP A O 1
ATOM 654 N N . LYS A 1 83 ? 3.871 5.926 -23.103 1.00 86.19 83 LYS A N 1
ATOM 655 C CA . LYS A 1 83 ? 4.800 6.614 -24.001 1.00 86.19 83 LYS A CA 1
ATOM 656 C C . LYS A 1 83 ? 5.559 7.742 -23.300 1.00 86.19 83 LYS A C 1
ATOM 658 O O . LYS A 1 83 ? 6.622 8.122 -23.780 1.00 86.19 83 LYS A O 1
ATOM 663 N N . SER A 1 84 ? 5.033 8.280 -22.197 1.00 87.81 84 SER A N 1
ATOM 664 C CA . SER A 1 84 ? 5.700 9.299 -21.381 1.00 87.81 84 SER A CA 1
ATOM 665 C C . SER A 1 84 ? 6.970 8.779 -20.680 1.00 87.81 84 SER A C 1
ATOM 667 O O . SER A 1 84 ? 7.899 9.564 -20.434 1.00 87.81 84 SER A O 1
ATOM 669 N N . LEU A 1 85 ? 7.024 7.467 -20.415 1.00 86.88 85 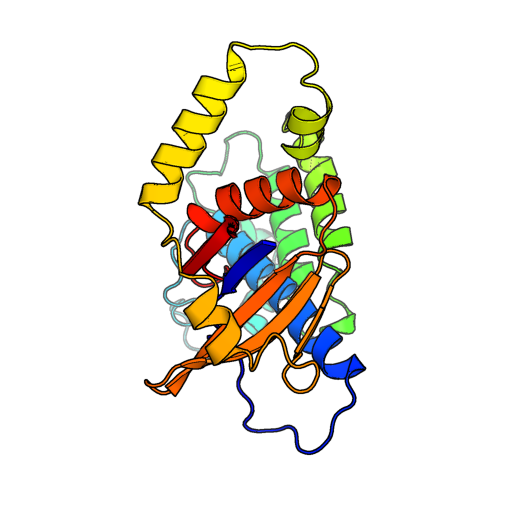LEU A N 1
ATOM 670 C CA . LEU A 1 85 ? 8.108 6.773 -19.717 1.00 86.88 85 LEU A CA 1
ATOM 671 C C . LEU A 1 85 ? 9.188 6.243 -20.672 1.00 86.88 85 LEU A C 1
ATOM 673 O O . LEU A 1 85 ? 10.361 6.180 -20.300 1.00 86.88 85 LEU A O 1
ATOM 677 N N . ILE A 1 86 ? 8.809 5.891 -21.904 1.00 85.06 86 ILE A N 1
ATOM 678 C CA . ILE A 1 86 ? 9.713 5.293 -22.897 1.00 85.06 86 ILE A CA 1
ATOM 679 C C . ILE A 1 86 ? 10.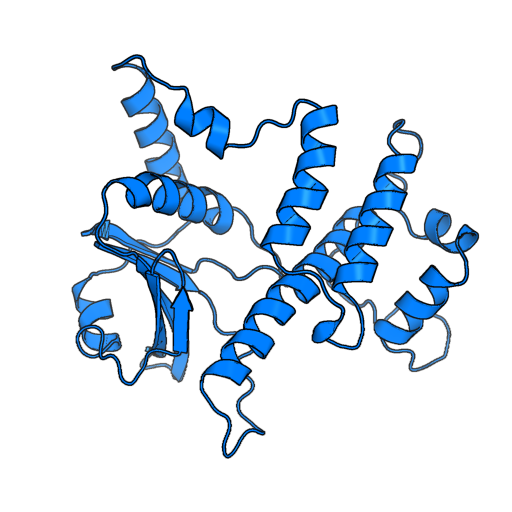791 6.291 -23.336 1.00 85.06 86 ILE A C 1
ATOM 681 O O . ILE A 1 86 ? 10.518 7.465 -23.597 1.00 85.06 86 ILE A O 1
ATOM 685 N N . GLY A 1 87 ? 12.033 5.814 -23.468 1.00 82.38 87 GLY A N 1
ATOM 686 C CA . GLY A 1 87 ? 13.133 6.607 -24.030 1.00 82.38 87 GLY A CA 1
ATOM 687 C C . GLY A 1 87 ? 13.681 7.667 -23.072 1.00 82.38 87 GLY A C 1
ATOM 688 O O . GLY A 1 87 ? 14.458 8.534 -23.471 1.00 82.38 87 GLY A O 1
ATOM 689 N N . ARG A 1 88 ? 13.306 7.587 -21.790 1.00 87.25 88 ARG A N 1
ATOM 690 C CA . ARG A 1 88 ? 13.855 8.407 -20.698 1.00 87.25 88 ARG A CA 1
ATOM 691 C C . ARG A 1 88 ? 15.161 7.849 -20.121 1.00 87.25 88 ARG A C 1
ATOM 693 O O . ARG A 1 88 ? 15.745 8.478 -19.247 1.00 87.25 88 ARG A O 1
ATOM 700 N N . GLY A 1 89 ? 15.612 6.688 -20.603 1.00 86.38 89 GLY A N 1
ATOM 701 C CA . GLY A 1 89 ? 16.802 5.994 -20.100 1.00 86.38 89 GLY A CA 1
ATOM 702 C C . GLY A 1 89 ? 16.532 5.031 -18.939 1.00 8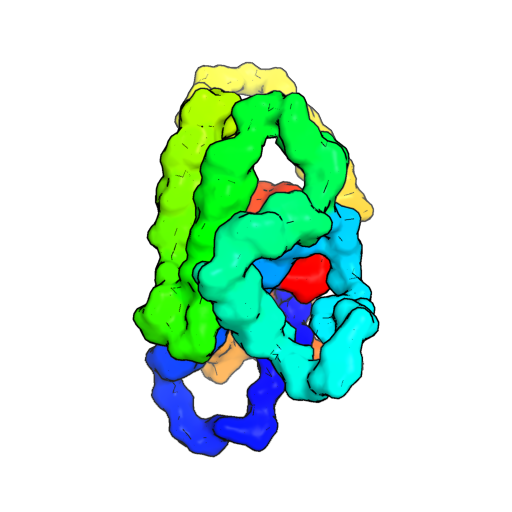6.38 89 GLY A C 1
ATOM 703 O O . GLY A 1 89 ? 17.487 4.553 -18.338 1.00 86.38 89 GLY A O 1
ATOM 704 N N . PHE A 1 90 ? 15.260 4.735 -18.648 1.00 87.50 90 PHE A N 1
ATOM 705 C CA . PHE A 1 90 ? 14.833 3.818 -17.578 1.00 87.50 90 PHE A CA 1
ATOM 706 C C . PHE A 1 90 ? 14.126 2.562 -18.112 1.00 87.50 90 PHE A C 1
ATOM 708 O O . PHE A 1 90 ? 13.405 1.884 -17.382 1.00 87.50 90 PHE A O 1
ATOM 715 N N . ASP A 1 91 ? 14.278 2.256 -19.404 1.00 85.00 91 ASP A N 1
ATOM 716 C CA . ASP A 1 91 ? 13.515 1.184 -20.049 1.00 85.00 91 ASP A CA 1
ATOM 717 C C . ASP A 1 91 ? 13.806 -0.175 -19.384 1.00 85.00 91 ASP A C 1
ATOM 719 O O . ASP A 1 91 ? 12.885 -0.923 -19.067 1.00 85.00 91 ASP A O 1
ATOM 723 N N . CYS A 1 92 ? 15.075 -0.467 -19.069 1.00 84.62 92 CYS A N 1
ATOM 724 C CA . CYS A 1 92 ? 15.491 -1.683 -18.359 1.00 84.62 92 CYS A CA 1
ATOM 725 C C . CYS A 1 92 ? 14.838 -1.832 -16.975 1.00 84.62 92 CYS A C 1
ATOM 727 O O . CYS A 1 92 ? 14.535 -2.947 -16.538 1.00 84.62 92 CYS A O 1
ATOM 729 N N . GLU A 1 93 ? 14.652 -0.727 -16.263 1.00 88.19 93 GLU A N 1
ATOM 730 C CA . GLU A 1 93 ? 14.007 -0.673 -14.956 1.00 88.19 93 GLU A CA 1
ATOM 731 C C . GLU A 1 93 ? 12.506 -0.898 -15.089 1.00 88.19 93 GLU A C 1
ATOM 733 O O . GLU A 1 93 ? 11.948 -1.674 -14.317 1.00 88.19 93 GLU A O 1
ATOM 738 N N . ILE A 1 94 ? 11.872 -0.317 -16.110 1.00 88.38 94 ILE A N 1
ATOM 739 C CA . ILE A 1 94 ? 10.456 -0.544 -16.419 1.00 88.38 94 ILE A CA 1
ATOM 740 C C . ILE A 1 94 ? 10.188 -2.045 -16.623 1.00 88.38 94 ILE A C 1
ATOM 742 O O . ILE A 1 94 ? 9.256 -2.589 -16.027 1.00 88.38 94 ILE A O 1
ATOM 746 N N . PHE A 1 95 ? 11.049 -2.768 -17.355 1.00 86.12 95 PHE A N 1
ATOM 747 C CA . PHE A 1 95 ? 10.930 -4.234 -17.477 1.00 86.12 95 PHE A CA 1
ATOM 748 C C . PHE A 1 95 ? 11.075 -4.966 -16.150 1.00 86.12 95 PHE A C 1
ATOM 750 O O . PHE A 1 95 ? 10.424 -5.989 -15.921 1.00 86.12 95 PHE A O 1
ATOM 757 N N . GLN A 1 96 ? 11.933 -4.476 -15.263 1.00 88.38 96 GLN A N 1
ATOM 758 C CA . GLN A 1 96 ? 12.085 -5.077 -13.945 1.00 88.38 96 GLN A CA 1
ATOM 759 C C . GLN A 1 96 ? 10.852 -4.824 -13.073 1.00 88.38 96 GLN A C 1
ATOM 761 O O . GLN A 1 96 ? 10.393 -5.762 -12.422 1.00 88.38 96 GLN A O 1
ATOM 766 N N . PHE A 1 97 ? 10.246 -3.636 -13.134 1.00 90.00 97 PHE A N 1
ATOM 767 C CA . PHE A 1 97 ? 8.971 -3.364 -12.467 1.00 90.00 97 PHE A CA 1
ATOM 768 C C . PHE A 1 97 ? 7.827 -4.224 -13.017 1.00 90.00 97 PHE A C 1
ATOM 770 O O . PHE A 1 97 ? 7.064 -4.766 -12.220 1.00 90.00 97 PHE A O 1
ATOM 777 N N . PHE A 1 98 ? 7.767 -4.481 -14.329 1.00 87.75 98 PHE A N 1
ATOM 778 C CA . PHE A 1 98 ? 6.840 -5.475 -14.888 1.00 87.75 98 PHE A CA 1
ATOM 779 C C . PHE A 1 98 ? 7.045 -6.864 -14.287 1.00 87.75 98 PHE A C 1
ATOM 781 O O . PHE A 1 98 ? 6.090 -7.508 -13.860 1.00 87.75 98 PHE A O 1
ATOM 788 N N . ARG A 1 99 ? 8.294 -7.344 -14.214 1.00 88.38 99 ARG A N 1
ATOM 789 C CA . ARG A 1 99 ? 8.594 -8.658 -13.620 1.00 88.38 99 ARG A CA 1
ATOM 790 C C . ARG A 1 99 ? 8.161 -8.733 -12.159 1.00 88.38 99 ARG A C 1
ATOM 792 O O . ARG A 1 99 ? 7.624 -9.760 -11.742 1.00 88.38 99 ARG A O 1
ATOM 799 N N . ILE A 1 100 ? 8.385 -7.666 -11.395 1.00 91.50 100 ILE A N 1
ATOM 800 C CA . ILE A 1 100 ? 7.938 -7.560 -10.004 1.00 91.50 100 ILE A CA 1
ATOM 801 C C . ILE A 1 100 ? 6.408 -7.628 -9.942 1.00 91.50 100 ILE A C 1
ATOM 803 O O . ILE A 1 100 ? 5.871 -8.479 -9.231 1.00 91.50 100 ILE A O 1
ATOM 807 N N . ALA A 1 101 ? 5.711 -6.818 -10.740 1.00 89.88 101 ALA A N 1
ATOM 808 C CA . ALA A 1 101 ? 4.254 -6.796 -10.801 1.00 89.88 101 ALA A CA 1
ATOM 809 C C . ALA A 1 101 ? 3.669 -8.174 -11.158 1.00 89.88 101 ALA A C 1
ATOM 811 O O . ALA A 1 101 ? 2.819 -8.698 -10.445 1.00 89.88 101 ALA A O 1
ATOM 812 N N . PHE A 1 102 ? 4.204 -8.849 -12.177 1.00 86.44 102 PHE A N 1
ATOM 813 C CA . PHE A 1 102 ? 3.760 -10.195 -12.554 1.00 86.44 102 PHE A CA 1
ATOM 814 C C . PHE A 1 102 ? 4.069 -11.272 -11.510 1.00 86.44 102 PHE A C 1
ATOM 816 O O . PHE A 1 102 ? 3.378 -12.290 -11.438 1.00 86.44 102 PHE A O 1
ATOM 823 N N . THR A 1 103 ? 5.102 -11.073 -10.694 1.00 89.62 103 THR A N 1
ATOM 824 C CA . THR A 1 103 ? 5.399 -11.960 -9.562 1.00 89.62 103 THR A CA 1
ATOM 825 C C . THR A 1 103 ? 4.369 -11.770 -8.444 1.00 89.62 103 THR A C 1
ATOM 827 O O . THR A 1 103 ? 3.955 -12.739 -7.809 1.00 89.62 103 THR A O 1
ATOM 830 N N . CYS A 1 104 ? 3.880 -10.543 -8.260 1.00 89.12 104 CYS A N 1
ATOM 831 C CA . CYS A 1 104 ? 2.795 -10.222 -7.336 1.00 89.12 104 CYS A CA 1
ATOM 832 C C . CYS A 1 104 ? 1.428 -10.735 -7.821 1.00 89.12 104 CYS A C 1
ATOM 834 O O . CYS A 1 104 ? 0.609 -11.158 -7.011 1.00 89.12 104 CYS A O 1
ATOM 836 N N . LEU A 1 105 ? 1.212 -10.782 -9.138 1.00 85.75 105 LEU A N 1
ATOM 837 C CA . LEU A 1 105 ? -0.047 -11.193 -9.775 1.00 85.75 105 LEU A CA 1
ATOM 838 C C . LEU A 1 105 ? -0.119 -12.694 -10.103 1.00 85.75 105 LEU A C 1
ATOM 840 O O . LEU A 1 105 ? -0.964 -13.127 -10.886 1.00 85.75 105 LEU A O 1
ATOM 844 N N . LYS A 1 106 ? 0.753 -13.524 -9.512 1.00 81.81 106 LYS A N 1
ATOM 845 C CA . LYS A 1 106 ? 0.687 -14.981 -9.706 1.00 81.81 106 LYS A CA 1
ATOM 846 C C . LYS A 1 106 ? -0.677 -15.533 -9.260 1.00 81.81 106 LYS A C 1
ATOM 848 O O . LYS A 1 106 ? -1.198 -15.107 -8.223 1.00 81.81 106 LYS A O 1
ATOM 853 N N . PRO A 1 107 ? -1.243 -16.513 -9.989 1.00 73.75 107 PRO A N 1
ATOM 854 C CA . PRO A 1 107 ? -2.583 -17.028 -9.705 1.00 73.75 107 PRO A CA 1
ATOM 855 C C . PRO A 1 107 ? -2.662 -17.694 -8.327 1.00 73.75 107 PRO A C 1
ATOM 857 O O . PRO A 1 107 ? -3.662 -17.556 -7.631 1.00 73.75 107 PRO A O 1
ATOM 860 N N . PHE A 1 108 ? -1.583 -18.352 -7.891 1.00 76.00 108 PHE A N 1
ATOM 861 C CA . PHE A 1 108 ? -1.514 -19.001 -6.585 1.00 76.00 108 PHE A CA 1
ATOM 862 C C . PHE A 1 108 ? -0.875 -18.072 -5.535 1.00 76.00 108 PHE A C 1
ATOM 864 O O . PHE A 1 108 ? 0.299 -17.718 -5.682 1.00 76.00 108 PHE A O 1
ATOM 871 N N . PRO A 1 109 ? -1.574 -17.725 -4.432 1.00 77.88 109 PRO A N 1
ATOM 872 C CA . PRO A 1 109 ? -1.049 -16.835 -3.387 1.00 77.88 109 PRO A CA 1
ATOM 873 C C . PRO A 1 109 ? 0.270 -17.300 -2.757 1.00 77.88 109 PRO A C 1
ATOM 875 O O . PRO A 1 109 ? 1.111 -16.477 -2.400 1.00 77.88 109 PRO A O 1
ATOM 878 N N . GLY A 1 110 ? 0.485 -18.618 -2.668 1.00 76.88 110 GLY A N 1
ATOM 879 C CA . GLY A 1 110 ? 1.727 -19.203 -2.151 1.00 76.88 110 GLY A CA 1
ATOM 880 C C . GLY A 1 110 ? 2.962 -18.943 -3.023 1.00 76.88 110 GLY A C 1
ATOM 881 O O . GLY A 1 110 ? 4.078 -19.106 -2.547 1.00 76.88 110 GLY A O 1
ATOM 882 N N . GLN A 1 111 ? 2.778 -18.526 -4.280 1.00 83.19 111 GLN A N 1
ATOM 883 C CA . GLN A 1 111 ? 3.866 -18.181 -5.206 1.00 83.19 111 GLN A CA 1
ATOM 884 C C . GLN A 1 111 ? 4.179 -16.683 -5.233 1.00 83.19 111 GLN A C 1
ATOM 886 O O . GLN A 1 111 ? 5.190 -16.274 -5.802 1.00 83.19 111 GLN A O 1
ATOM 891 N N . ARG A 1 112 ? 3.298 -15.857 -4.663 1.00 86.50 112 ARG A N 1
ATOM 892 C CA . ARG A 1 112 ? 3.512 -14.414 -4.551 1.00 86.50 112 ARG A CA 1
ATOM 893 C C . ARG A 1 112 ? 4.552 -14.155 -3.457 1.00 86.50 112 ARG A C 1
ATOM 895 O O . ARG A 1 112 ? 4.591 -14.918 -2.487 1.00 86.50 112 ARG A O 1
ATOM 902 N N . PRO A 1 113 ? 5.345 -13.079 -3.534 1.00 90.69 113 PRO A N 1
ATOM 903 C CA . PRO A 1 113 ? 6.283 -12.721 -2.477 1.00 90.69 113 PRO A CA 1
ATOM 904 C C . PRO A 1 113 ? 5.528 -12.260 -1.224 1.00 90.69 113 PRO A C 1
ATOM 906 O O . PRO A 1 113 ? 4.309 -12.064 -1.233 1.00 90.69 113 PRO A O 1
ATOM 909 N N . THR A 1 114 ? 6.219 -12.134 -0.102 1.00 88.19 114 THR A N 1
ATOM 910 C CA . THR A 1 114 ? 5.725 -11.336 1.029 1.00 88.19 114 THR A CA 1
ATOM 911 C C . THR A 1 114 ? 5.904 -9.846 0.733 1.00 88.19 114 THR A C 1
ATOM 913 O O . THR A 1 114 ? 6.788 -9.467 -0.036 1.00 88.19 114 THR A O 1
ATOM 916 N N . MET A 1 115 ? 5.118 -8.978 1.377 1.00 86.12 115 MET A N 1
ATOM 917 C CA . MET A 1 115 ? 5.322 -7.526 1.266 1.00 86.12 115 MET A CA 1
ATOM 918 C C . MET A 1 115 ? 6.739 -7.100 1.681 1.00 86.12 115 MET A C 1
ATOM 920 O O . MET A 1 115 ? 7.297 -6.179 1.095 1.00 86.12 115 MET A O 1
ATOM 924 N N . LEU A 1 116 ? 7.357 -7.802 2.638 1.00 83.00 116 LEU A N 1
ATOM 925 C CA . LEU A 1 116 ? 8.737 -7.542 3.056 1.00 83.00 116 LEU A CA 1
ATOM 926 C C . LEU A 1 116 ? 9.752 -7.887 1.956 1.00 83.00 116 LEU A C 1
ATOM 928 O O . LEU A 1 116 ? 10.646 -7.094 1.668 1.00 83.00 116 LEU A O 1
ATOM 932 N N . GLU A 1 117 ? 9.629 -9.059 1.333 1.00 89.69 117 GLU A N 1
ATOM 933 C CA . GLU A 1 117 ? 10.492 -9.457 0.210 1.00 89.69 117 GLU A CA 1
ATOM 934 C C . GLU A 1 117 ? 10.325 -8.518 -0.986 1.00 89.69 117 GLU A C 1
ATOM 936 O O . GLU A 1 117 ? 11.309 -8.131 -1.622 1.00 89.69 117 GLU A O 1
ATOM 941 N N . LEU A 1 118 ? 9.083 -8.123 -1.264 1.00 91.25 118 LEU A N 1
ATOM 942 C CA . LEU A 1 118 ? 8.741 -7.172 -2.310 1.00 91.25 118 LEU A CA 1
ATOM 943 C C . LEU A 1 118 ? 9.376 -5.801 -2.050 1.00 91.25 118 LEU A C 1
ATOM 945 O O . LEU A 1 118 ? 10.073 -5.275 -2.918 1.00 91.25 118 LEU A O 1
ATOM 949 N N . TYR A 1 119 ? 9.216 -5.271 -0.836 1.00 88.69 119 TYR A N 1
ATOM 950 C CA . TYR A 1 119 ? 9.860 -4.038 -0.393 1.00 88.69 119 TYR A CA 1
ATOM 951 C C . TYR A 1 119 ? 11.381 -4.109 -0.538 1.00 88.69 119 TYR A C 1
ATOM 953 O O . TYR A 1 119 ? 11.984 -3.231 -1.150 1.00 88.69 119 TYR A O 1
ATOM 961 N N . ASN A 1 120 ? 12.010 -5.178 -0.041 1.00 88.38 120 ASN A N 1
ATOM 962 C CA . ASN A 1 120 ? 13.458 -5.351 -0.136 1.00 88.38 120 ASN A CA 1
ATOM 963 C C . ASN A 1 120 ? 13.919 -5.362 -1.596 1.00 88.38 120 ASN A C 1
ATOM 965 O O . ASN A 1 120 ? 14.891 -4.687 -1.935 1.00 88.38 120 ASN A O 1
ATOM 969 N N . THR A 1 121 ? 13.185 -6.064 -2.463 1.00 90.25 121 THR A N 1
ATOM 970 C CA . THR A 1 121 ? 13.456 -6.103 -3.902 1.00 90.25 121 THR A CA 1
ATOM 971 C C . THR A 1 121 ? 13.439 -4.696 -4.483 1.00 90.25 121 THR A C 1
ATOM 973 O O . THR A 1 121 ? 14.438 -4.289 -5.064 1.00 90.25 121 THR A O 1
ATOM 976 N N . ILE A 1 122 ? 12.369 -3.927 -4.263 1.00 89.88 122 ILE A N 1
ATOM 977 C CA . ILE A 1 122 ? 12.211 -2.556 -4.777 1.00 89.88 122 ILE A CA 1
ATOM 978 C C . ILE A 1 122 ? 13.252 -1.602 -4.176 1.00 89.88 122 ILE A C 1
ATOM 980 O O . ILE A 1 122 ? 13.810 -0.770 -4.889 1.00 89.88 122 ILE A O 1
ATOM 984 N N . SER A 1 123 ? 13.589 -1.755 -2.895 1.00 86.12 123 SER A N 1
ATOM 985 C CA . SER A 1 123 ? 14.564 -0.899 -2.207 1.00 86.12 123 SER A CA 1
ATOM 986 C C . SER A 1 123 ? 15.948 -0.948 -2.864 1.00 86.12 123 SER A C 1
ATOM 988 O O . SER A 1 123 ? 16.639 0.065 -2.947 1.00 86.12 123 SER A O 1
ATOM 990 N N . ILE A 1 124 ? 16.341 -2.106 -3.409 1.00 85.50 124 ILE A N 1
ATOM 991 C CA . ILE A 1 124 ? 17.606 -2.272 -4.138 1.00 85.50 124 ILE A CA 1
ATOM 992 C C . ILE A 1 124 ? 17.604 -1.436 -5.428 1.00 85.50 124 ILE A C 1
ATOM 994 O O . ILE A 1 124 ? 18.643 -0.908 -5.825 1.00 85.50 124 ILE A O 1
ATOM 998 N N . PHE A 1 125 ? 16.449 -1.277 -6.081 1.00 82.62 125 PHE A N 1
ATOM 999 C CA . PHE A 1 125 ? 16.301 -0.379 -7.229 1.00 82.62 125 PHE A CA 1
ATOM 1000 C C . PHE A 1 125 ? 16.384 1.077 -6.805 1.00 82.62 125 PHE A C 1
ATOM 1002 O O . PHE A 1 125 ? 17.175 1.817 -7.380 1.00 82.62 125 PHE A O 1
ATOM 1009 N N . GLY A 1 126 ? 15.625 1.463 -5.778 1.00 82.81 126 GLY A N 1
ATOM 1010 C CA . GLY A 1 126 ? 15.604 2.838 -5.279 1.00 82.81 126 GLY A CA 1
ATOM 1011 C C . GLY A 1 126 ? 16.995 3.342 -4.891 1.00 82.81 126 GLY A C 1
ATOM 1012 O O . GLY A 1 126 ? 17.403 4.427 -5.308 1.00 82.81 126 GLY A O 1
ATOM 1013 N N . LYS A 1 127 ? 17.783 2.499 -4.212 1.00 83.00 127 LYS A N 1
ATOM 1014 C CA . LYS A 1 127 ? 19.166 2.813 -3.820 1.00 83.00 127 LYS A CA 1
ATOM 1015 C C . LYS A 1 127 ? 20.071 3.185 -4.996 1.00 83.00 127 LYS A C 1
ATOM 1017 O O . LYS A 1 127 ? 20.943 4.031 -4.830 1.00 83.00 127 LYS A O 1
ATOM 1022 N N . ARG A 1 128 ? 19.869 2.602 -6.186 1.00 82.31 128 ARG A N 1
ATOM 1023 C CA . ARG A 1 128 ? 20.656 2.947 -7.389 1.00 82.31 128 ARG A CA 1
ATOM 1024 C C . ARG A 1 128 ? 20.422 4.378 -7.869 1.00 82.31 128 ARG A C 1
ATOM 1026 O O . ARG A 1 128 ? 21.291 4.938 -8.526 1.00 82.31 128 ARG A O 1
ATOM 1033 N N . TYR A 1 129 ? 19.279 4.957 -7.518 1.00 82.19 129 TYR A N 1
ATOM 1034 C CA . TYR A 1 129 ? 18.877 6.310 -7.893 1.00 82.19 129 TYR A CA 1
ATOM 1035 C C . TYR A 1 129 ? 18.922 7.284 -6.717 1.00 82.19 129 TYR A C 1
ATOM 1037 O O . TYR A 1 129 ? 18.294 8.337 -6.772 1.00 82.19 129 TYR A O 1
ATOM 1045 N N . SER A 1 130 ? 19.646 6.937 -5.647 1.00 78.44 130 SER A N 1
ATOM 1046 C CA . SER A 1 130 ? 19.714 7.735 -4.418 1.00 78.44 130 SER A CA 1
ATOM 1047 C C . SER A 1 130 ? 18.341 8.012 -3.792 1.00 78.44 130 SER A C 1
ATOM 1049 O O . SER A 1 130 ? 18.186 8.981 -3.054 1.00 78.44 130 SER A O 1
ATOM 1051 N N . ILE A 1 131 ? 17.349 7.155 -4.060 1.00 75.12 131 ILE A N 1
ATOM 1052 C CA . ILE A 1 131 ? 16.090 7.152 -3.320 1.00 75.12 131 ILE A CA 1
ATOM 1053 C C . ILE A 1 131 ? 16.412 6.500 -1.979 1.00 75.12 131 ILE A C 1
ATOM 1055 O O . ILE A 1 131 ? 16.466 5.274 -1.850 1.00 75.12 131 ILE A O 1
ATOM 1059 N N . THR A 1 132 ? 16.740 7.336 -1.002 1.00 61.06 132 THR A N 1
ATOM 1060 C CA . THR A 1 132 ? 16.908 6.930 0.390 1.00 61.06 132 THR A CA 1
ATOM 1061 C C . THR A 1 132 ? 15.546 6.624 0.983 1.00 61.06 132 THR A C 1
ATOM 1063 O O . THR A 1 132 ? 14.580 7.340 0.734 1.00 61.06 132 THR A O 1
ATOM 1066 N N . ASN A 1 133 ? 15.468 5.562 1.780 1.00 59.09 133 ASN A N 1
ATOM 1067 C CA . ASN A 1 133 ? 14.264 5.283 2.545 1.00 59.09 133 ASN A CA 1
ATOM 1068 C C . ASN A 1 133 ? 13.990 6.471 3.475 1.00 59.09 133 ASN A C 1
ATOM 1070 O O . ASN A 1 133 ? 14.894 6.883 4.205 1.00 59.09 133 ASN A O 1
ATOM 1074 N N . ASP A 1 134 ? 12.744 6.934 3.550 1.00 55.00 134 ASP A N 1
ATOM 1075 C CA . ASP A 1 134 ? 12.339 7.901 4.580 1.00 55.00 134 ASP A CA 1
ATOM 1076 C C . ASP A 1 134 ? 12.657 7.374 5.992 1.00 55.00 134 ASP A C 1
ATOM 1078 O O . ASP A 1 134 ? 12.944 8.137 6.906 1.00 55.00 134 ASP A O 1
ATOM 1082 N N . PHE A 1 135 ? 12.740 6.049 6.160 1.00 49.69 135 PHE A N 1
ATOM 1083 C CA . PHE A 1 135 ? 13.224 5.401 7.381 1.00 49.69 135 PHE A CA 1
ATOM 1084 C C . PHE A 1 135 ? 14.699 5.690 7.725 1.00 49.69 135 PHE A C 1
ATOM 1086 O O . PHE A 1 135 ? 15.026 5.789 8.906 1.00 49.69 135 PHE A O 1
ATOM 1093 N N . GLU A 1 136 ? 15.595 5.828 6.740 1.00 42.72 136 GLU A N 1
ATOM 1094 C CA . GLU A 1 136 ? 16.999 6.206 6.982 1.00 42.72 136 GLU A CA 1
ATOM 1095 C C . GLU A 1 136 ? 17.120 7.713 7.240 1.00 42.72 136 GLU A C 1
ATOM 1097 O O . GLU A 1 136 ? 17.820 8.111 8.174 1.00 42.72 136 GLU A O 1
ATOM 1102 N N . ILE A 1 137 ? 16.345 8.526 6.515 1.00 43.41 137 ILE A N 1
ATOM 1103 C CA . ILE A 1 137 ? 16.199 9.972 6.737 1.00 43.41 137 ILE A CA 1
ATOM 1104 C C . ILE A 1 137 ? 15.718 10.242 8.180 1.00 43.41 137 ILE A C 1
ATOM 1106 O O . ILE A 1 137 ? 16.362 10.983 8.916 1.00 43.41 137 ILE A O 1
ATOM 1110 N N . LEU A 1 138 ? 14.685 9.542 8.663 1.00 44.31 138 LEU A N 1
ATOM 1111 C CA . LEU A 1 138 ? 14.146 9.673 10.031 1.00 44.31 138 LEU A CA 1
ATOM 1112 C C . LEU A 1 138 ? 15.036 9.076 11.143 1.00 44.31 138 LEU A C 1
ATOM 1114 O O . LEU A 1 138 ? 14.784 9.301 12.337 1.00 44.31 138 LEU A O 1
ATOM 1118 N N . SER A 1 139 ? 16.061 8.301 10.774 1.00 39.94 139 SER A N 1
ATOM 1119 C CA . SER A 1 139 ? 17.021 7.695 11.709 1.00 39.94 139 SER A CA 1
ATOM 1120 C C . SER A 1 139 ? 18.292 8.524 11.916 1.00 39.94 139 SER A C 1
ATOM 1122 O O . SER A 1 139 ? 18.986 8.301 12.904 1.00 39.94 139 SER A O 1
ATOM 1124 N N . GLN A 1 140 ? 18.586 9.491 11.035 1.00 38.59 140 GLN A N 1
ATOM 1125 C CA . GLN A 1 140 ? 19.829 1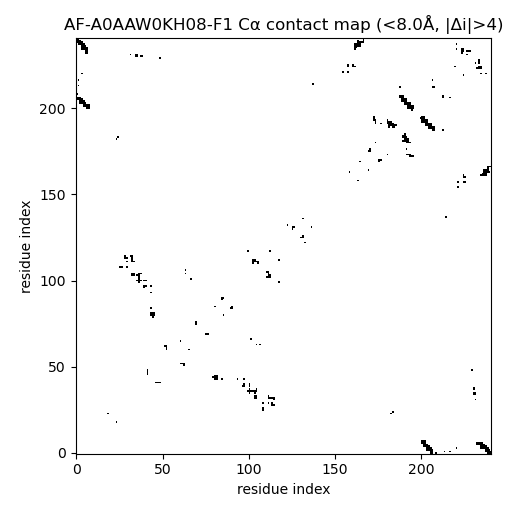0.277 11.073 1.00 38.59 140 GLN A CA 1
ATOM 1126 C C . GLN A 1 140 ? 19.657 11.749 11.500 1.00 38.59 140 GLN A C 1
ATOM 1128 O O . GLN A 1 140 ? 20.651 12.467 11.594 1.00 38.59 140 GLN A O 1
ATOM 1133 N N . TYR A 1 141 ? 18.447 12.214 11.831 1.00 41.25 141 TYR A N 1
ATOM 1134 C CA . TYR A 1 141 ? 18.242 13.572 12.359 1.00 41.25 141 TYR A CA 1
ATOM 1135 C C . TYR A 1 141 ? 18.492 13.665 13.871 1.00 41.25 141 TYR A C 1
ATOM 1137 O O . TYR A 1 141 ? 17.573 13.822 14.672 1.00 41.25 141 TYR A O 1
ATOM 1145 N N . GLU A 1 142 ? 19.762 13.629 14.264 1.00 48.84 142 GLU A N 1
ATOM 1146 C CA . GLU A 1 142 ? 20.217 14.269 15.499 1.00 48.84 142 GLU A CA 1
ATOM 1147 C C . GLU A 1 142 ? 20.749 15.667 15.159 1.00 48.84 142 GLU A C 1
ATOM 1149 O O . GLU A 1 142 ? 21.875 15.821 14.695 1.00 48.84 142 GLU A O 1
ATOM 1154 N N . THR A 1 143 ? 19.919 16.699 15.345 1.00 35.16 143 THR A N 1
ATOM 1155 C CA . THR A 1 143 ? 20.277 18.030 15.888 1.00 35.16 143 THR A CA 1
ATOM 1156 C C . THR A 1 143 ? 19.047 18.945 15.902 1.00 35.16 143 THR A C 1
ATOM 1158 O O . THR A 1 143 ? 18.189 18.909 15.026 1.00 35.16 143 THR A O 1
ATOM 1161 N N . ALA A 1 144 ? 18.922 19.699 16.991 1.00 47.28 144 ALA A N 1
ATOM 1162 C CA . ALA A 1 144 ? 17.660 20.110 17.588 1.00 47.28 144 ALA A CA 1
ATOM 1163 C C . ALA A 1 144 ? 17.098 21.473 17.118 1.00 47.28 144 ALA A C 1
ATOM 1165 O O . ALA A 1 144 ? 17.795 22.300 16.540 1.00 47.28 144 ALA A O 1
ATOM 1166 N N . THR A 1 145 ? 15.824 21.670 17.481 1.00 49.09 145 THR A N 1
ATOM 1167 C CA . THR A 1 145 ? 15.023 22.905 17.658 1.00 49.09 145 THR A CA 1
ATOM 1168 C C . THR A 1 145 ? 14.421 23.636 16.454 1.00 49.09 145 THR A C 1
ATOM 1170 O O . THR A 1 145 ? 13.311 24.143 16.604 1.00 49.09 145 THR A O 1
ATOM 1173 N N . ALA A 1 146 ? 15.023 23.657 15.263 1.00 44.94 146 ALA A N 1
ATOM 1174 C CA . ALA A 1 146 ? 14.383 24.306 14.100 1.00 44.94 146 ALA A CA 1
ATOM 1175 C C . ALA A 1 146 ? 13.363 23.399 13.380 1.00 44.94 146 ALA A C 1
ATOM 1177 O O . ALA A 1 146 ? 12.370 23.879 12.834 1.00 44.94 146 ALA A O 1
ATOM 1178 N N . ASN A 1 147 ? 13.580 22.083 13.425 1.00 52.31 147 ASN A N 1
ATOM 1179 C CA . ASN A 1 147 ? 12.806 21.107 12.654 1.00 52.31 147 ASN A CA 1
ATOM 1180 C C . ASN A 1 147 ? 11.456 20.759 13.286 1.00 52.31 147 ASN A C 1
ATOM 1182 O O . ASN A 1 147 ? 10.527 20.427 12.564 1.00 52.31 147 ASN A O 1
ATOM 1186 N N . THR A 1 148 ? 11.298 20.920 14.602 1.00 46.66 148 THR A N 1
ATOM 1187 C CA . THR A 1 148 ? 10.037 20.612 15.295 1.00 46.66 148 THR A CA 1
ATOM 1188 C C . THR A 1 148 ? 8.883 21.473 14.776 1.00 46.66 148 THR A C 1
ATOM 1190 O O . THR A 1 148 ? 7.759 21.003 14.687 1.00 46.66 148 THR A O 1
ATOM 1193 N N . LEU A 1 149 ? 9.143 22.721 14.372 1.00 45.06 149 LEU A N 1
ATOM 1194 C CA . LEU A 1 149 ? 8.118 23.599 13.796 1.00 45.06 149 LEU A CA 1
ATOM 1195 C C . LEU A 1 149 ? 7.750 23.222 12.354 1.00 45.06 149 LEU A C 1
ATOM 1197 O O . LEU A 1 149 ? 6.597 23.398 11.975 1.00 45.06 149 LEU A O 1
ATOM 1201 N N . TYR A 1 150 ? 8.694 22.688 11.572 1.00 51.06 150 TYR A N 1
ATOM 1202 C CA . TYR A 1 150 ? 8.428 22.176 10.221 1.00 51.06 150 TYR A CA 1
ATOM 1203 C C . TYR A 1 150 ? 7.667 20.851 10.265 1.00 51.06 150 TYR A C 1
ATOM 1205 O O . TYR A 1 150 ? 6.688 20.691 9.547 1.00 51.06 150 TYR A O 1
ATOM 1213 N N . GLU A 1 151 ? 8.048 19.959 11.177 1.00 50.69 151 GLU A N 1
ATOM 1214 C CA . GLU A 1 151 ? 7.375 18.684 11.427 1.00 50.69 151 GLU A CA 1
ATOM 1215 C C . GLU A 1 151 ? 5.948 18.920 11.957 1.00 50.69 151 GLU A C 1
ATOM 1217 O O . GLU A 1 151 ? 4.990 18.344 11.454 1.00 50.69 151 GLU A O 1
ATOM 1222 N N . ILE A 1 152 ? 5.761 19.877 12.879 1.00 51.41 152 ILE A N 1
ATOM 1223 C CA . ILE A 1 152 ? 4.431 20.322 13.328 1.00 51.41 152 ILE A CA 1
ATOM 1224 C C . ILE A 1 152 ? 3.641 20.985 12.189 1.00 51.41 152 ILE A C 1
ATOM 1226 O O . ILE A 1 152 ? 2.424 20.808 12.137 1.00 51.41 152 ILE A O 1
ATOM 1230 N N . ALA A 1 153 ? 4.276 21.739 11.285 1.00 51.03 153 ALA A N 1
ATOM 1231 C CA . ALA A 1 153 ? 3.596 22.380 10.158 1.00 51.03 153 ALA A CA 1
ATOM 1232 C C . ALA A 1 153 ? 3.134 21.366 9.099 1.00 51.03 153 ALA A C 1
ATOM 1234 O O . ALA A 1 153 ? 1.989 21.458 8.661 1.00 51.03 153 ALA A O 1
ATOM 1235 N N . GLU A 1 154 ? 3.961 20.378 8.745 1.00 53.06 154 GLU A N 1
ATOM 1236 C CA . GLU A 1 154 ? 3.570 19.268 7.865 1.00 53.06 154 GLU A CA 1
ATOM 1237 C C . GLU A 1 154 ? 2.479 18.419 8.517 1.00 53.06 154 GLU A C 1
ATOM 1239 O O . GLU A 1 154 ? 1.425 18.223 7.915 1.00 53.06 154 GLU A O 1
ATOM 1244 N N . ILE A 1 155 ? 2.642 18.028 9.786 1.00 54.16 155 ILE A N 1
ATOM 1245 C CA . ILE A 1 155 ? 1.603 17.311 10.538 1.00 54.16 155 ILE A CA 1
ATOM 1246 C C . ILE A 1 155 ? 0.303 18.130 10.571 1.00 54.16 155 ILE A C 1
ATOM 1248 O O . ILE A 1 155 ? -0.755 17.592 10.264 1.00 54.16 155 ILE A O 1
ATOM 1252 N N . SER A 1 156 ? 0.344 19.436 10.851 1.00 52.78 156 SER A N 1
ATOM 1253 C CA . SER A 1 156 ? -0.854 20.298 10.880 1.00 52.78 156 SER A CA 1
ATOM 1254 C C . SER A 1 156 ? -1.509 20.462 9.505 1.00 52.78 156 SER A C 1
ATOM 1256 O O . SER A 1 156 ? -2.733 20.571 9.401 1.00 52.78 156 SER A O 1
ATOM 1258 N N . GLN A 1 157 ? -0.720 20.474 8.429 1.00 52.47 157 GLN A N 1
ATOM 1259 C CA . GLN A 1 157 ? -1.225 20.584 7.062 1.00 52.47 157 GLN A CA 1
ATOM 1260 C C . GLN A 1 157 ? -1.823 19.252 6.570 1.00 52.47 157 GLN A C 1
ATOM 1262 O O . GLN A 1 157 ? -2.823 19.264 5.849 1.00 52.47 157 GLN A O 1
ATOM 1267 N N . MET A 1 158 ? -1.282 18.115 7.025 1.00 53.19 158 MET A N 1
ATOM 1268 C CA . MET A 1 158 ? -1.740 16.752 6.718 1.00 53.19 158 MET A CA 1
ATOM 1269 C C . MET A 1 158 ? -2.943 16.310 7.561 1.00 53.19 158 MET A C 1
ATOM 1271 O O . MET A 1 158 ? -3.865 15.687 7.033 1.00 53.19 158 MET A O 1
ATOM 1275 N N . GLN A 1 159 ? -3.015 16.731 8.830 1.00 51.56 159 GLN A N 1
ATOM 1276 C CA . GLN A 1 159 ? -4.208 16.622 9.687 1.00 51.56 159 GLN A CA 1
ATOM 1277 C C . GLN A 1 159 ? -5.442 17.287 9.064 1.00 51.56 159 GLN A C 1
ATOM 1279 O O . GLN A 1 159 ? -6.575 16.983 9.424 1.00 51.56 159 GLN A O 1
ATOM 1284 N N . ARG A 1 160 ? -5.241 18.183 8.093 1.00 53.69 160 ARG A N 1
ATOM 1285 C CA . ARG A 1 160 ? -6.322 18.824 7.345 1.00 53.69 160 ARG A CA 1
ATOM 1286 C C . ARG A 1 160 ? -6.941 17.923 6.267 1.00 53.69 160 ARG A C 1
ATOM 1288 O O . ARG A 1 160 ? -8.010 18.261 5.766 1.00 53.69 160 ARG A O 1
ATOM 1295 N N . MET A 1 161 ? -6.290 16.812 5.904 1.00 59.72 161 MET A N 1
ATOM 1296 C CA . MET A 1 161 ? -6.767 15.838 4.907 1.00 59.72 161 MET A CA 1
ATOM 1297 C C . MET A 1 161 ? -7.281 14.526 5.521 1.00 59.72 161 MET A C 1
ATOM 1299 O O . MET A 1 161 ? -8.027 13.809 4.853 1.00 59.72 161 MET A O 1
ATOM 1303 N N . ILE A 1 162 ? -6.915 14.232 6.774 1.00 73.38 162 ILE A N 1
ATOM 1304 C CA . ILE A 1 162 ? -7.234 12.983 7.479 1.00 73.38 162 ILE A CA 1
ATOM 1305 C C . ILE A 1 162 ? -7.991 13.316 8.765 1.00 73.38 162 ILE A C 1
ATOM 1307 O O . ILE A 1 162 ? -7.521 14.102 9.585 1.00 73.38 162 ILE A O 1
ATOM 1311 N N . THR A 1 163 ? -9.157 12.710 8.970 1.00 82.62 163 THR A N 1
ATOM 1312 C CA . THR A 1 163 ? -10.033 13.049 10.096 1.00 82.62 163 THR A CA 1
ATOM 1313 C C . THR A 1 163 ? -9.481 12.527 11.428 1.00 82.62 163 THR A C 1
ATOM 1315 O O . THR A 1 163 ? -9.277 11.323 11.592 1.00 82.62 163 THR A O 1
ATOM 1318 N N . LYS A 1 164 ? -9.287 13.420 12.411 1.00 83.25 164 LYS A N 1
ATOM 1319 C CA . LYS A 1 164 ? -9.031 13.032 13.808 1.00 83.25 164 LYS A CA 1
ATOM 1320 C C . LYS A 1 164 ? -10.344 12.599 14.470 1.00 83.25 164 LYS A C 1
ATOM 1322 O O . LYS A 1 164 ? -11.299 13.371 14.480 1.00 83.25 164 LYS A O 1
ATOM 1327 N N . MET A 1 165 ? -10.378 11.395 15.032 1.00 81.81 165 MET A N 1
ATOM 1328 C CA . MET A 1 165 ? -11.539 10.822 15.727 1.00 81.81 165 MET A CA 1
ATOM 1329 C C . MET A 1 165 ? -11.325 10.756 17.242 1.00 81.81 165 MET A C 1
ATOM 1331 O O . MET A 1 165 ? -10.186 10.791 17.711 1.00 81.81 165 MET A O 1
ATOM 1335 N N . SER A 1 166 ? -12.423 10.669 17.998 1.00 85.38 166 SER A N 1
ATOM 1336 C CA . SER A 1 166 ? -12.394 10.589 19.462 1.00 85.38 166 SER A CA 1
ATOM 1337 C C . SER A 1 166 ? -12.008 9.193 19.941 1.00 85.38 166 SER A C 1
ATOM 1339 O O . SER A 1 166 ? -12.549 8.194 19.462 1.00 85.38 166 SER A O 1
ATOM 1341 N N . PHE A 1 167 ? -11.139 9.115 20.953 1.00 86.31 167 PHE A N 1
ATOM 1342 C CA . PHE A 1 167 ? -10.837 7.841 21.605 1.00 86.31 167 PHE A CA 1
ATOM 1343 C C . PHE A 1 167 ? -12.086 7.167 22.189 1.00 86.31 167 PHE A C 1
ATOM 1345 O O . PHE A 1 167 ? -12.226 5.949 22.089 1.00 86.31 167 PHE A O 1
ATOM 1352 N N . THR A 1 168 ? -13.005 7.943 22.767 1.00 87.44 168 THR A N 1
ATOM 1353 C CA . THR A 1 168 ? -14.223 7.422 23.401 1.00 87.44 168 THR A CA 1
ATOM 1354 C C . THR A 1 168 ? -15.082 6.652 22.404 1.00 87.44 168 THR A C 1
ATOM 1356 O O . THR A 1 168 ? -15.427 5.501 22.662 1.00 87.44 168 THR A O 1
ATOM 1359 N N . GLU A 1 169 ? -15.341 7.234 21.230 1.00 84.12 169 GLU A N 1
ATOM 1360 C CA . GLU A 1 169 ? -16.124 6.592 20.165 1.00 84.12 169 GLU A CA 1
ATOM 1361 C C . GLU A 1 169 ? -15.472 5.281 19.697 1.00 84.12 169 GLU A C 1
ATOM 1363 O O . GLU A 1 169 ? -16.150 4.276 19.486 1.00 84.12 169 GLU A O 1
ATOM 1368 N N . ILE A 1 170 ? -14.139 5.259 19.589 1.00 85.38 170 ILE A N 1
ATOM 1369 C CA . ILE A 1 170 ? -13.378 4.062 19.203 1.00 85.38 170 ILE A CA 1
ATOM 1370 C C . ILE A 1 170 ? -13.453 2.995 20.289 1.00 85.38 170 ILE A C 1
ATOM 1372 O O . ILE A 1 170 ? -13.643 1.813 19.994 1.00 85.38 170 ILE A O 1
ATOM 1376 N N . SER A 1 171 ? -13.270 3.388 21.548 1.00 88.44 171 SER A N 1
ATOM 1377 C CA . SER A 1 171 ? -13.324 2.468 22.679 1.00 88.44 171 SER A CA 1
ATOM 1378 C C . SER A 1 171 ? -14.710 1.836 22.774 1.00 88.44 171 SER A C 1
ATOM 1380 O O . SER A 1 171 ? -14.817 0.625 22.931 1.00 88.44 171 SER A O 1
ATOM 1382 N N . GLU A 1 172 ? -15.775 2.613 22.578 1.00 88.94 172 GLU A N 1
ATOM 1383 C CA . GLU A 1 172 ? -17.146 2.102 22.530 1.00 88.94 172 GLU A CA 1
ATOM 1384 C C . GLU A 1 172 ? -17.363 1.151 21.345 1.00 88.94 172 GLU A C 1
ATOM 1386 O O . GLU A 1 172 ? -17.803 0.017 21.546 1.00 88.94 172 GLU A O 1
A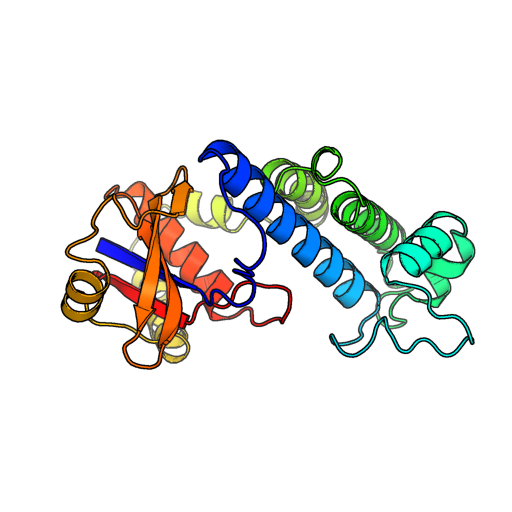TOM 1391 N N . ALA A 1 173 ? -16.974 1.552 20.129 1.00 86.06 173 ALA A N 1
ATOM 1392 C CA . ALA A 1 173 ? -17.128 0.734 18.922 1.00 86.06 173 ALA A CA 1
ATOM 1393 C C . ALA A 1 173 ? -16.344 -0.589 18.982 1.00 86.06 173 ALA A C 1
ATOM 1395 O O . ALA A 1 173 ? -16.761 -1.593 18.405 1.00 86.06 173 ALA A O 1
ATOM 1396 N N . THR A 1 174 ? -15.212 -0.605 19.688 1.00 88.44 174 THR A N 1
ATOM 1397 C CA . THR A 1 174 ? -14.363 -1.794 19.857 1.00 88.44 174 THR A CA 1
ATOM 1398 C C . THR A 1 174 ? -14.680 -2.604 21.120 1.00 88.44 174 THR A C 1
ATOM 1400 O O . THR A 1 174 ? -14.017 -3.611 21.380 1.00 88.44 174 THR A O 1
ATOM 1403 N N . GLY A 1 175 ? -15.654 -2.185 21.937 1.00 90.25 175 GLY A N 1
ATOM 1404 C CA . GLY A 1 175 ? -15.952 -2.830 23.219 1.00 90.25 175 GLY A CA 1
ATOM 1405 C C . GLY A 1 175 ? -14.761 -2.807 24.183 1.00 90.25 175 GLY A C 1
ATOM 1406 O O . GLY A 1 175 ? -14.447 -3.821 24.804 1.00 90.25 175 GLY A O 1
ATOM 1407 N N . ASN A 1 176 ? -14.083 -1.662 24.269 1.00 90.62 176 ASN A N 1
ATOM 1408 C CA . ASN A 1 176 ? -12.815 -1.433 24.961 1.00 90.62 176 ASN A CA 1
ATOM 1409 C C . ASN A 1 176 ? -11.676 -2.315 24.429 1.00 90.62 176 ASN A C 1
ATOM 1411 O O . ASN A 1 176 ? -10.925 -2.907 25.205 1.00 90.62 176 ASN A O 1
ATOM 1415 N N . PHE A 1 177 ? -11.532 -2.381 23.100 1.00 89.38 177 PHE A N 1
ATOM 1416 C CA . PHE A 1 177 ? -10.536 -3.213 22.412 1.00 89.38 177 PHE A CA 1
ATOM 1417 C C . PHE A 1 177 ? -10.648 -4.691 22.793 1.00 89.38 177 PHE A C 1
ATOM 1419 O O . PHE A 1 177 ? -9.666 -5.339 23.161 1.00 89.38 177 PHE A O 1
ATOM 1426 N N . ASN A 1 178 ? -11.869 -5.221 22.707 1.00 88.44 178 ASN A N 1
ATOM 1427 C CA . ASN A 1 178 ? -12.156 -6.616 23.000 1.00 88.44 178 ASN A CA 1
ATOM 1428 C C . ASN A 1 178 ? -11.364 -7.541 22.059 1.00 88.44 178 ASN A C 1
ATOM 1430 O O . ASN A 1 178 ? -11.414 -7.411 20.836 1.00 88.44 178 ASN A O 1
ATOM 1434 N N . THR A 1 179 ? -10.657 -8.517 22.622 1.00 86.38 179 THR A N 1
ATOM 1435 C CA . THR A 1 179 ? -9.846 -9.468 21.851 1.00 86.38 179 THR A CA 1
ATOM 1436 C C . THR A 1 179 ? -10.677 -10.384 20.950 1.00 86.38 179 THR A C 1
ATOM 1438 O O . THR A 1 179 ? -10.149 -10.931 19.989 1.00 86.38 179 THR A O 1
ATOM 1441 N N . ASN A 1 180 ? -11.977 -10.534 21.219 1.00 85.00 180 ASN A N 1
ATOM 1442 C CA . ASN A 1 180 ? -12.878 -11.395 20.445 1.00 85.00 180 ASN A CA 1
ATOM 1443 C C . ASN A 1 180 ? -13.214 -10.837 19.053 1.00 85.00 180 ASN A C 1
ATOM 1445 O O . ASN A 1 180 ? -13.696 -11.586 18.210 1.00 85.00 180 ASN A O 1
ATOM 1449 N N . ILE A 1 181 ? -12.990 -9.539 18.814 1.00 80.94 181 ILE A N 1
ATOM 1450 C CA . ILE A 1 181 ? -13.227 -8.882 17.514 1.00 80.94 181 ILE A CA 1
ATOM 1451 C C . ILE A 1 181 ? -11.915 -8.580 16.769 1.00 80.94 181 ILE A C 1
ATOM 1453 O O . ILE A 1 181 ? -11.898 -7.825 15.791 1.00 80.94 181 ILE A O 1
ATOM 1457 N N . VAL A 1 182 ? -10.802 -9.140 17.254 1.00 84.88 182 VAL A N 1
ATOM 1458 C CA . VAL A 1 182 ? -9.502 -9.049 16.591 1.00 84.88 182 VAL A CA 1
ATOM 1459 C C . VAL A 1 182 ? -9.537 -9.903 15.333 1.00 84.88 182 VAL A C 1
ATOM 1461 O O . VAL A 1 182 ? -9.904 -11.075 15.366 1.00 84.88 182 VAL A O 1
ATOM 1464 N N . ILE A 1 183 ? -9.134 -9.298 14.222 1.00 80.88 183 ILE A N 1
ATOM 1465 C CA . ILE A 1 183 ? -9.042 -9.946 12.911 1.00 80.88 183 ILE A CA 1
ATOM 1466 C C . ILE A 1 183 ? -7.599 -10.110 12.433 1.00 80.88 183 ILE A C 1
ATOM 1468 O O . ILE A 1 183 ? -7.369 -10.755 11.417 1.00 80.88 183 ILE A O 1
ATOM 1472 N N . GLY A 1 184 ? -6.622 -9.549 13.150 1.00 75.56 184 GLY A N 1
ATOM 1473 C CA . GLY A 1 184 ? -5.214 -9.708 12.807 1.00 75.56 184 GLY A CA 1
ATOM 1474 C C . GLY A 1 184 ? -4.262 -9.231 13.898 1.00 75.56 184 GLY A C 1
ATOM 1475 O O . GLY A 1 184 ? -4.555 -8.289 14.639 1.00 75.56 184 GLY A O 1
ATOM 1476 N N . PHE A 1 185 ? -3.100 -9.877 13.958 1.00 77.56 185 PHE A N 1
ATOM 1477 C CA . PHE A 1 185 ? -2.010 -9.580 14.882 1.00 77.56 185 PHE A CA 1
ATOM 1478 C C . PHE A 1 185 ? -0.779 -9.211 14.053 1.00 77.56 185 PHE A C 1
ATOM 1480 O O . PHE A 1 185 ? -0.204 -10.056 13.381 1.00 77.56 185 PHE A O 1
ATOM 1487 N N . GLY A 1 186 ? -0.383 -7.943 14.062 1.00 67.38 186 GLY A N 1
ATOM 1488 C CA . GLY A 1 186 ? 0.818 -7.479 13.376 1.00 67.38 186 GLY A CA 1
ATOM 1489 C C . GLY A 1 186 ? 1.961 -7.222 14.354 1.00 67.38 186 GLY A C 1
ATOM 1490 O O . GLY A 1 186 ? 1.746 -6.982 15.538 1.00 67.38 186 GLY A O 1
ATOM 1491 N N . LYS A 1 187 ? 3.196 -7.158 13.843 1.00 70.12 187 LYS A N 1
ATOM 1492 C CA . LYS A 1 187 ? 4.388 -6.787 14.636 1.00 70.12 187 LYS A CA 1
ATOM 1493 C C . LYS A 1 187 ? 4.232 -5.445 15.376 1.00 70.12 187 LYS A C 1
ATOM 1495 O O . LYS A 1 187 ? 4.820 -5.243 16.433 1.00 70.12 187 LYS A O 1
ATOM 1500 N N . ILE A 1 188 ? 3.473 -4.525 14.786 1.00 72.00 188 ILE A N 1
ATOM 1501 C CA . ILE A 1 188 ? 3.357 -3.125 15.214 1.00 72.00 188 ILE A CA 1
ATOM 1502 C C . ILE A 1 188 ? 2.076 -2.914 16.041 1.00 72.00 188 ILE A C 1
ATOM 1504 O O . ILE A 1 188 ? 1.965 -1.947 16.793 1.00 72.00 188 ILE A O 1
ATOM 1508 N N . GLY A 1 189 ? 1.097 -3.817 15.937 1.00 80.00 189 GLY A N 1
ATOM 1509 C CA . GLY A 1 189 ? -0.194 -3.603 16.567 1.00 80.00 189 GLY A CA 1
ATOM 1510 C C . GLY A 1 189 ? -1.250 -4.656 16.265 1.00 80.00 189 GLY A C 1
ATOM 1511 O O . GLY A 1 189 ? -1.032 -5.618 15.534 1.00 80.00 189 GLY A O 1
ATOM 1512 N N . MET A 1 190 ? -2.424 -4.420 16.832 1.00 84.31 190 MET A N 1
ATOM 1513 C CA . MET A 1 190 ? -3.592 -5.291 16.756 1.00 84.31 190 MET A CA 1
ATOM 1514 C C . MET A 1 190 ? -4.629 -4.692 15.813 1.00 84.31 190 MET A C 1
ATOM 1516 O O . MET A 1 190 ? -4.879 -3.488 15.862 1.00 84.31 190 MET A O 1
ATOM 1520 N N . MET A 1 191 ? -5.251 -5.531 14.992 1.00 85.88 191 MET A N 1
ATOM 1521 C CA . MET A 1 191 ? -6.263 -5.137 14.018 1.00 85.88 191 MET A CA 1
ATOM 1522 C C . MET A 1 191 ? -7.643 -5.640 14.449 1.00 85.88 191 MET A C 1
ATOM 1524 O O . MET A 1 191 ? -7.826 -6.834 14.674 1.00 85.88 191 MET A O 1
ATOM 1528 N N . TYR A 1 192 ? -8.616 -4.739 14.553 1.00 86.69 192 TYR A N 1
ATOM 1529 C CA . TYR A 1 192 ? -9.978 -5.015 15.014 1.00 86.69 192 TYR A CA 1
ATOM 1530 C C . TYR A 1 192 ? -10.964 -4.750 13.881 1.00 86.69 192 TYR A C 1
ATOM 1532 O O . TYR A 1 192 ? -10.819 -3.769 13.151 1.00 86.69 192 TYR A O 1
ATOM 1540 N N . LYS A 1 193 ? -11.987 -5.597 13.756 1.00 85.25 193 LYS A N 1
ATOM 1541 C CA . LYS A 1 193 ? -13.120 -5.337 12.864 1.00 85.25 193 LYS A CA 1
ATOM 1542 C C . LYS A 1 193 ? -14.266 -4.759 13.674 1.00 85.25 193 LYS A C 1
ATOM 1544 O O . LYS A 1 193 ? -14.749 -5.401 14.603 1.00 85.25 193 LYS A O 1
ATOM 1549 N N . VAL A 1 194 ? -14.726 -3.579 13.285 1.00 85.06 194 VAL A N 1
ATOM 1550 C CA . VAL A 1 194 ? -15.933 -2.963 13.840 1.00 85.06 194 VAL A CA 1
ATOM 1551 C C . VAL A 1 194 ? -16.957 -2.753 12.737 1.00 85.06 194 VAL A C 1
ATOM 1553 O O . VAL A 1 194 ? -16.623 -2.714 11.555 1.00 85.06 194 VAL A O 1
ATOM 1556 N N . VAL A 1 195 ? -18.220 -2.628 13.119 1.00 81.19 195 VAL A N 1
ATOM 1557 C CA . VAL A 1 195 ? -19.298 -2.239 12.211 1.00 81.19 195 VAL A CA 1
ATOM 1558 C C . VAL A 1 195 ? -19.938 -1.001 12.807 1.00 81.19 195 VAL A C 1
ATOM 1560 O O . VAL A 1 195 ? -20.405 -1.029 13.945 1.00 81.19 195 VAL A O 1
ATOM 1563 N N . LEU A 1 196 ? -19.907 0.097 12.059 1.00 73.19 196 LEU A N 1
ATOM 1564 C CA . LEU A 1 196 ? -20.528 1.347 12.470 1.00 73.19 196 LEU A CA 1
ATOM 1565 C C . LEU A 1 196 ? -22.063 1.206 12.526 1.00 73.19 196 LEU A C 1
ATOM 1567 O O . LEU A 1 196 ? -22.627 0.318 11.881 1.00 73.19 196 LEU A O 1
ATOM 1571 N N . PRO A 1 197 ? -22.777 2.105 13.232 1.00 75.31 197 PRO A N 1
ATOM 1572 C CA . PRO A 1 197 ? -24.242 2.075 13.309 1.00 75.31 197 PRO A CA 1
ATOM 1573 C C . PRO A 1 197 ? -24.956 2.116 11.948 1.00 75.31 197 PRO A C 1
ATOM 1575 O O . PRO A 1 197 ? -26.079 1.639 11.824 1.00 75.31 197 PRO A O 1
ATOM 1578 N N . ASN A 1 198 ? -24.302 2.659 10.917 1.00 75.50 198 ASN A N 1
ATOM 1579 C CA . ASN A 1 198 ? -24.775 2.673 9.528 1.00 75.50 198 ASN A CA 1
ATOM 1580 C C . ASN A 1 198 ? -24.477 1.365 8.759 1.00 75.50 198 ASN A C 1
ATOM 1582 O O . ASN A 1 198 ? -24.571 1.346 7.535 1.00 75.50 198 ASN A O 1
ATOM 1586 N N . CYS A 1 199 ? -24.089 0.296 9.458 1.00 75.50 199 CYS A N 1
ATOM 1587 C CA . CYS A 1 199 ? -23.667 -0.994 8.911 1.00 75.50 199 CYS A CA 1
ATOM 1588 C C . CYS A 1 199 ? -22.384 -0.962 8.062 1.00 75.50 199 CYS A C 1
ATOM 1590 O O . CYS A 1 199 ? -22.071 -1.965 7.424 1.00 75.50 199 CYS A O 1
ATOM 1592 N N . TRP A 1 200 ? -21.616 0.133 8.078 1.00 74.75 200 TRP A N 1
ATOM 1593 C CA . TRP A 1 200 ? -20.331 0.197 7.381 1.00 74.75 200 TRP A CA 1
ATOM 1594 C C . TRP A 1 200 ? -19.246 -0.547 8.179 1.00 74.75 200 TRP A C 1
ATOM 1596 O O . TRP A 1 200 ? -18.988 -0.183 9.333 1.00 74.75 200 TRP A O 1
ATOM 1606 N N . PRO A 1 201 ? -18.598 -1.581 7.615 1.00 78.75 201 PRO A N 1
ATOM 1607 C CA . PRO A 1 201 ? -17.517 -2.287 8.289 1.00 78.75 201 PRO A CA 1
ATOM 1608 C C . PRO A 1 201 ? -16.206 -1.491 8.223 1.00 78.75 201 PRO A C 1
ATOM 1610 O O . PRO A 1 201 ? -15.818 -0.992 7.169 1.00 78.75 201 PRO A O 1
ATOM 1613 N N . LEU A 1 202 ? -15.496 -1.396 9.346 1.00 81.50 202 LEU A N 1
ATOM 1614 C CA . LEU A 1 202 ? -14.215 -0.703 9.460 1.00 81.50 202 LEU A CA 1
ATOM 1615 C C . LEU A 1 202 ? -13.144 -1.585 10.092 1.00 81.50 202 LEU A C 1
ATOM 1617 O O . LEU A 1 202 ? -13.398 -2.370 11.009 1.00 81.50 202 LEU A O 1
ATOM 1621 N N . ALA A 1 203 ? -11.927 -1.392 9.602 1.00 86.25 203 ALA A N 1
ATOM 1622 C CA . ALA A 1 203 ? -10.704 -1.944 10.146 1.00 86.25 203 ALA A CA 1
ATOM 1623 C C . ALA A 1 203 ? -10.033 -0.902 11.054 1.00 86.25 203 ALA A C 1
ATOM 1625 O O . ALA A 1 203 ? -9.774 0.222 10.627 1.00 86.25 203 ALA A O 1
ATOM 1626 N N . ILE A 1 204 ? -9.753 -1.272 12.302 1.00 87.12 204 ILE A N 1
ATOM 1627 C CA . ILE A 1 204 ? -9.116 -0.410 13.301 1.00 87.12 204 ILE A CA 1
ATOM 1628 C C . ILE A 1 204 ? -7.780 -1.027 13.703 1.00 87.12 204 ILE A C 1
ATOM 1630 O O . ILE A 1 204 ? -7.751 -2.068 14.356 1.00 87.12 204 ILE A O 1
ATOM 1634 N N . LYS A 1 205 ? -6.666 -0.377 13.358 1.00 86.44 205 LYS A N 1
ATOM 1635 C CA . LYS A 1 205 ? -5.316 -0.814 13.746 1.00 86.44 205 LYS A CA 1
ATOM 1636 C C . LYS A 1 205 ? -4.854 -0.031 14.969 1.00 86.44 205 LYS A C 1
ATOM 1638 O O . LYS A 1 205 ? -4.557 1.152 14.856 1.00 86.44 205 LYS A O 1
ATOM 1643 N N . ARG A 1 206 ? -4.773 -0.691 16.127 1.00 87.12 206 ARG A N 1
ATOM 1644 C CA . ARG A 1 206 ? -4.205 -0.148 17.372 1.00 87.12 206 ARG A CA 1
ATOM 1645 C C . ARG A 1 206 ? -2.721 -0.467 17.447 1.00 87.12 206 ARG A C 1
ATOM 1647 O O . ARG A 1 206 ? -2.363 -1.644 17.505 1.00 87.12 206 ARG A O 1
ATOM 1654 N N . LEU A 1 207 ? -1.878 0.553 17.539 1.00 83.75 207 LEU A N 1
ATOM 1655 C CA . LEU A 1 207 ? -0.440 0.357 17.709 1.00 83.75 207 LEU A CA 1
ATOM 1656 C C . LEU A 1 207 ? -0.087 -0.027 19.153 1.00 83.75 207 LEU A C 1
ATOM 1658 O O . LEU A 1 207 ? -0.786 0.324 20.112 1.00 83.75 207 LEU A O 1
ATOM 1662 N N . HIS A 1 208 ? 1.000 -0.779 19.313 1.00 82.00 208 HIS A N 1
ATOM 1663 C CA . HIS A 1 208 ? 1.557 -1.072 20.629 1.00 82.00 208 HIS A CA 1
ATOM 1664 C C . HIS A 1 208 ? 2.101 0.202 21.283 1.00 82.00 208 HIS A C 1
ATOM 1666 O O . HIS A 1 208 ? 2.653 1.071 20.618 1.00 82.00 208 HIS A O 1
ATOM 1672 N N . ASN A 1 209 ? 1.977 0.304 22.608 1.00 70.81 209 ASN A N 1
ATOM 1673 C CA . ASN A 1 209 ? 2.436 1.473 23.355 1.00 70.81 209 ASN A CA 1
ATOM 1674 C C . ASN A 1 209 ? 3.966 1.435 23.530 1.00 70.81 209 ASN A C 1
ATOM 1676 O O . ASN A 1 209 ? 4.470 1.020 24.573 1.00 70.81 209 ASN A O 1
ATOM 1680 N N . CYS A 1 210 ? 4.705 1.794 22.481 1.00 67.69 210 CYS A N 1
ATOM 1681 C CA . CYS A 1 210 ? 6.159 1.906 22.495 1.00 67.69 210 CYS A CA 1
ATOM 1682 C C . CYS A 1 210 ? 6.573 3.214 21.825 1.00 67.69 210 CYS A C 1
ATOM 1684 O O . CYS A 1 210 ? 6.126 3.504 20.721 1.00 67.69 210 CYS A O 1
ATOM 1686 N N . GLN A 1 211 ? 7.490 3.955 22.449 1.00 64.44 211 GLN A N 1
ATOM 1687 C CA . GLN A 1 211 ? 8.007 5.223 21.919 1.00 64.44 211 GLN A CA 1
ATOM 1688 C C . GLN A 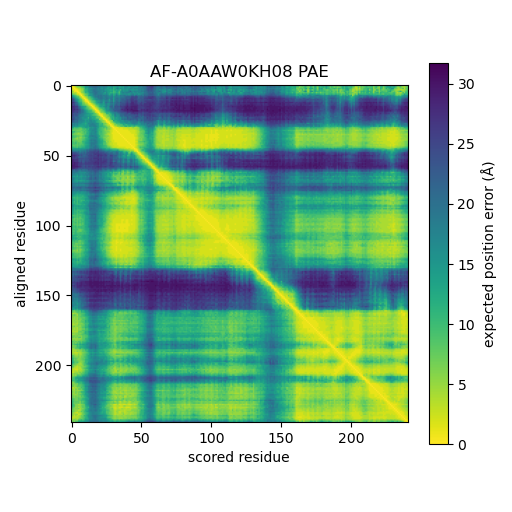1 211 ? 8.643 5.072 20.523 1.00 64.44 211 GLN A C 1
ATOM 1690 O O . GLN A 1 211 ? 8.665 6.011 19.738 1.00 64.44 211 GLN A O 1
ATOM 1695 N N . SER A 1 212 ? 9.116 3.869 20.179 1.00 66.50 212 SER A N 1
ATOM 1696 C CA . SER A 1 212 ? 9.632 3.567 18.838 1.00 66.50 212 SER A CA 1
ATOM 1697 C C . SER A 1 212 ? 8.564 3.578 17.733 1.00 66.50 212 SER A C 1
ATOM 1699 O O . SER A 1 212 ? 8.920 3.723 16.565 1.00 66.50 212 SER A O 1
ATOM 1701 N N . TYR A 1 213 ? 7.277 3.462 18.080 1.00 71.06 213 TYR A N 1
ATOM 1702 C CA . TYR A 1 213 ? 6.179 3.392 17.115 1.00 71.06 213 TYR A CA 1
ATOM 1703 C C . TYR A 1 213 ? 5.530 4.740 16.797 1.00 71.06 213 TYR A C 1
ATOM 1705 O O . TYR A 1 213 ? 4.854 4.809 15.781 1.00 71.06 213 TYR A O 1
ATOM 1713 N N . GLU A 1 214 ? 5.826 5.817 17.533 1.00 73.31 214 GLU A N 1
ATOM 1714 C CA . GLU A 1 214 ? 5.342 7.172 17.203 1.00 73.31 214 GLU A CA 1
ATOM 1715 C C . GLU A 1 214 ? 5.856 7.626 15.825 1.00 73.31 214 GLU A C 1
ATOM 1717 O O . GLU A 1 214 ? 5.099 8.069 14.964 1.00 73.31 214 GLU A O 1
ATOM 1722 N N . LYS A 1 215 ? 7.146 7.402 15.541 1.00 73.00 215 LYS A N 1
ATOM 1723 C CA . LYS A 1 215 ? 7.717 7.660 14.206 1.00 73.00 215 LYS A CA 1
ATOM 1724 C C . LYS A 1 215 ? 7.044 6.821 13.118 1.00 73.00 215 LYS A C 1
ATOM 1726 O O . LYS A 1 215 ? 6.841 7.289 12.001 1.00 73.00 215 LYS A O 1
ATOM 1731 N N . GLN A 1 216 ? 6.712 5.572 13.437 1.00 72.75 216 GLN A N 1
ATOM 1732 C CA . GLN A 1 216 ? 6.060 4.667 12.497 1.00 72.75 216 GLN A CA 1
ATOM 1733 C C . GLN A 1 216 ? 4.602 5.062 12.252 1.00 72.75 216 GLN A C 1
ATOM 1735 O O . GLN A 1 216 ? 4.139 5.000 11.118 1.00 72.75 216 GLN A O 1
ATOM 1740 N N . PHE A 1 217 ? 3.908 5.519 13.289 1.00 78.94 217 PHE A N 1
ATOM 1741 C CA . PHE A 1 217 ? 2.578 6.089 13.194 1.00 78.94 217 PHE A CA 1
ATOM 1742 C C . PHE A 1 217 ? 2.567 7.312 12.286 1.00 78.94 217 PHE A C 1
ATOM 1744 O O . PHE A 1 217 ? 1.774 7.361 11.352 1.00 78.94 217 PHE A O 1
ATOM 1751 N N . LEU A 1 218 ? 3.486 8.256 12.504 1.00 77.12 218 LEU A N 1
ATOM 1752 C CA . LEU A 1 218 ? 3.611 9.445 11.662 1.00 77.12 218 LEU A CA 1
ATOM 1753 C C . LEU A 1 218 ? 3.951 9.089 10.212 1.00 77.12 218 LEU A C 1
ATOM 1755 O O . LEU A 1 218 ? 3.379 9.681 9.303 1.00 77.12 218 LEU A O 1
ATOM 1759 N N . SER A 1 219 ? 4.821 8.102 9.984 1.00 74.38 219 SER A N 1
ATOM 1760 C CA . SER A 1 219 ? 5.161 7.624 8.637 1.00 74.38 219 SER A CA 1
ATOM 1761 C C . SER A 1 219 ? 3.983 6.943 7.927 1.00 74.38 219 SER A C 1
ATOM 1763 O O . SER A 1 219 ? 3.747 7.196 6.745 1.00 74.38 219 SER A O 1
ATOM 1765 N N . GLU A 1 220 ? 3.215 6.097 8.622 1.00 76.38 220 GLU A N 1
ATOM 1766 C CA . GLU A 1 220 ? 2.015 5.478 8.045 1.00 76.38 220 GLU A CA 1
ATOM 1767 C C . GLU A 1 220 ? 0.927 6.535 7.787 1.00 76.38 220 GLU A C 1
ATOM 1769 O O . GLU A 1 220 ? 0.319 6.536 6.716 1.00 76.38 220 GLU A O 1
ATOM 1774 N N . LEU A 1 221 ? 0.737 7.482 8.714 1.00 78.50 221 LEU A N 1
ATOM 1775 C CA . LEU A 1 221 ? -0.194 8.604 8.579 1.00 78.50 221 LEU A CA 1
ATOM 1776 C C . LEU A 1 221 ? 0.184 9.511 7.403 1.00 78.50 221 LEU A C 1
ATOM 1778 O O . LEU A 1 221 ? -0.692 9.916 6.641 1.00 78.50 221 LEU A O 1
ATOM 1782 N N . SER A 1 222 ? 1.474 9.814 7.235 1.00 74.00 222 SER A N 1
ATOM 1783 C CA . SER A 1 222 ? 1.943 10.685 6.161 1.00 74.00 222 SER A CA 1
ATOM 1784 C C . SER A 1 222 ? 1.778 10.029 4.793 1.00 74.0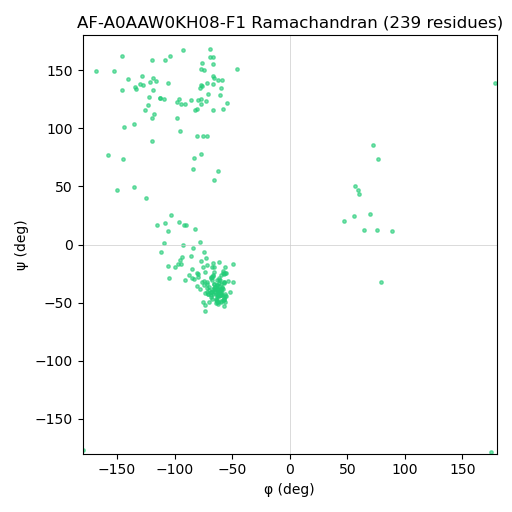0 222 SER A C 1
ATOM 1786 O O . SER A 1 222 ? 1.312 10.663 3.849 1.00 74.00 222 SER A O 1
ATOM 1788 N N . THR A 1 223 ? 2.082 8.736 4.710 1.00 75.50 223 THR A N 1
ATOM 1789 C CA . THR A 1 223 ? 2.024 7.960 3.470 1.00 75.50 223 THR A CA 1
ATOM 1790 C C . THR A 1 223 ? 0.581 7.668 3.063 1.00 75.50 223 THR A C 1
ATOM 1792 O O . THR A 1 223 ? 0.140 8.055 1.983 1.00 75.50 223 THR A O 1
ATOM 1795 N N . LEU A 1 224 ? -0.201 7.022 3.932 1.00 77.12 224 LEU A N 1
ATOM 1796 C CA . LEU A 1 224 ? -1.579 6.632 3.613 1.00 77.12 224 LEU A CA 1
ATOM 1797 C C . LEU A 1 224 ? -2.550 7.815 3.639 1.00 77.12 224 LEU A C 1
ATOM 1799 O O . LEU A 1 224 ? -3.629 7.753 3.057 1.00 77.12 224 LEU A O 1
ATOM 1803 N N . GLY A 1 225 ? -2.169 8.904 4.302 1.00 74.69 225 GLY A N 1
ATOM 1804 C CA . GLY A 1 225 ? -2.948 10.131 4.346 1.00 74.69 225 GLY A CA 1
ATOM 1805 C C . GLY A 1 225 ? -3.056 10.870 3.019 1.00 74.69 225 GLY A C 1
ATOM 1806 O O . GLY A 1 225 ? -4.057 11.545 2.771 1.00 74.69 225 GLY A O 1
ATOM 1807 N N . ILE A 1 226 ? -2.029 10.751 2.175 1.00 74.56 226 ILE A N 1
ATOM 1808 C CA . ILE A 1 226 ? -1.956 11.433 0.875 1.00 74.56 226 ILE A CA 1
ATOM 1809 C C . ILE A 1 226 ? -2.206 10.485 -0.295 1.00 74.56 226 ILE A C 1
ATOM 1811 O O . ILE A 1 226 ? -2.707 10.916 -1.334 1.00 74.56 226 ILE A O 1
ATOM 1815 N N . LEU A 1 227 ? -1.871 9.201 -0.144 1.00 74.75 227 LEU A N 1
ATOM 1816 C CA . LEU A 1 227 ? -2.036 8.219 -1.204 1.00 74.75 227 LEU A CA 1
ATOM 1817 C C . LEU A 1 227 ? -3.486 7.740 -1.261 1.00 74.75 227 LEU A C 1
ATOM 1819 O O . LEU A 1 227 ? -3.994 7.115 -0.334 1.00 74.75 227 LEU A O 1
ATOM 1823 N N . ARG A 1 228 ? -4.152 8.016 -2.384 1.00 76.38 228 ARG A N 1
ATOM 1824 C CA . ARG A 1 228 ? -5.501 7.525 -2.674 1.00 76.38 228 ARG A CA 1
ATOM 1825 C C . ARG A 1 228 ? -5.492 6.801 -4.005 1.00 76.38 228 ARG A C 1
ATOM 1827 O O . ARG A 1 228 ? -5.231 7.408 -5.039 1.00 76.38 228 ARG A O 1
ATOM 1834 N N . HIS A 1 229 ? -5.773 5.507 -3.964 1.00 80.50 229 HIS A N 1
ATOM 1835 C CA . HIS A 1 229 ? -5.883 4.673 -5.148 1.00 80.50 229 HIS A CA 1
ATOM 1836 C C . HIS A 1 229 ? -6.827 3.503 -4.858 1.00 80.50 229 HIS A C 1
ATOM 1838 O O . HIS A 1 229 ? -6.873 3.039 -3.725 1.00 80.50 229 HIS A O 1
ATOM 1844 N N . ASN A 1 230 ? -7.542 2.996 -5.864 1.00 77.44 230 ASN A N 1
ATOM 1845 C CA . ASN A 1 230 ? -8.481 1.876 -5.690 1.00 77.44 230 ASN A CA 1
ATOM 1846 C C . ASN A 1 230 ? -7.792 0.584 -5.211 1.00 77.44 230 ASN A C 1
ATOM 1848 O O . ASN A 1 230 ? -8.393 -0.211 -4.503 1.00 77.44 230 ASN A O 1
ATOM 1852 N N . ASN A 1 231 ? -6.517 0.419 -5.570 1.00 79.31 231 ASN A N 1
ATOM 1853 C CA . ASN A 1 231 ? -5.653 -0.702 -5.178 1.00 79.31 231 ASN A CA 1
ATOM 1854 C C . ASN A 1 231 ? -4.761 -0.381 -3.956 1.00 79.31 231 ASN A C 1
ATOM 1856 O O . ASN A 1 231 ? -3.718 -1.002 -3.763 1.00 79.31 231 ASN A O 1
ATOM 1860 N N . LEU A 1 232 ? -5.112 0.644 -3.171 1.00 78.62 232 LEU A N 1
ATOM 1861 C CA . LEU A 1 232 ? -4.476 0.967 -1.894 1.00 78.62 232 LEU A CA 1
ATOM 1862 C C . LEU A 1 232 ? -5.549 1.085 -0.820 1.00 78.62 232 LEU A C 1
ATOM 1864 O O . LEU A 1 232 ? -6.577 1.724 -1.029 1.00 78.62 232 LEU A O 1
ATOM 1868 N N . VAL A 1 233 ? -5.284 0.520 0.355 1.00 77.62 233 VAL A N 1
ATOM 1869 C CA . VAL A 1 233 ? -6.199 0.636 1.491 1.00 77.62 233 VAL A CA 1
ATOM 1870 C C . VAL A 1 233 ? -6.241 2.100 1.955 1.00 77.62 233 VAL A C 1
ATOM 1872 O O . VAL A 1 233 ? -5.215 2.615 2.411 1.00 77.62 233 VAL A O 1
ATOM 1875 N N . PRO A 1 234 ? -7.393 2.791 1.858 1.00 76.75 234 PRO A N 1
ATOM 1876 C CA . PRO A 1 234 ? -7.465 4.202 2.195 1.00 76.75 234 PRO A CA 1
ATOM 1877 C C . PRO A 1 234 ? -7.459 4.392 3.712 1.00 76.75 234 PRO A C 1
ATOM 1879 O O . PRO A 1 234 ? -8.182 3.708 4.443 1.00 76.75 234 PRO A O 1
ATOM 1882 N N . LEU A 1 235 ? -6.686 5.373 4.179 1.00 82.81 235 LEU A N 1
ATOM 1883 C CA . LEU A 1 235 ? -6.753 5.827 5.561 1.00 82.81 235 LEU A CA 1
ATOM 1884 C C . LEU A 1 235 ? -7.908 6.819 5.726 1.00 82.81 235 LEU A C 1
ATOM 1886 O O . LEU A 1 235 ? -7.902 7.911 5.158 1.00 82.81 235 LEU A O 1
ATOM 1890 N N . LEU A 1 236 ? -8.898 6.441 6.528 1.00 82.94 236 LEU A N 1
ATOM 1891 C CA . LEU A 1 236 ? -10.103 7.241 6.763 1.00 82.94 236 LEU A CA 1
ATOM 1892 C C . LEU A 1 236 ? -9.928 8.241 7.906 1.00 82.94 236 LEU A C 1
ATOM 1894 O O . LEU A 1 236 ? -10.591 9.276 7.950 1.00 82.94 236 LEU A O 1
ATOM 1898 N N . GLY A 1 237 ? -9.034 7.940 8.841 1.00 85.19 237 GLY A N 1
ATOM 1899 C CA . GLY A 1 237 ? -8.795 8.797 9.985 1.00 85.19 237 GLY A CA 1
ATOM 1900 C C . GLY A 1 237 ? -7.723 8.264 10.917 1.00 85.19 237 GLY A C 1
ATOM 1901 O O . GLY A 1 237 ? -7.125 7.213 10.670 1.00 85.19 237 GLY A O 1
ATOM 1902 N N . TYR A 1 238 ? -7.522 8.982 12.016 1.00 87.19 238 TYR A N 1
ATOM 1903 C CA . TYR A 1 238 ? -6.636 8.564 13.093 1.00 87.19 238 TYR A CA 1
ATOM 1904 C C . TYR A 1 238 ? -7.151 9.002 14.468 1.00 87.19 238 TYR A C 1
ATOM 1906 O O . TYR A 1 238 ? -7.969 9.913 14.585 1.00 87.19 238 TYR A O 1
ATOM 1914 N N . CYS A 1 239 ? -6.634 8.378 15.523 1.00 86.06 239 CYS A N 1
ATOM 1915 C CA . CYS A 1 239 ? -6.764 8.860 16.896 1.00 86.06 239 CYS A CA 1
ATOM 1916 C C . CYS A 1 239 ? -5.389 8.881 17.559 1.00 86.06 239 CYS A C 1
ATOM 1918 O O . CYS A 1 239 ? -4.597 7.960 17.367 1.00 86.06 239 CYS A O 1
ATOM 1920 N N . SER A 1 240 ? -5.129 9.945 18.317 1.00 82.19 240 SER A N 1
ATOM 1921 C CA . SER A 1 240 ? -3.917 10.147 19.109 1.00 82.19 240 SER A CA 1
ATOM 1922 C C . SER A 1 240 ? -4.307 10.860 20.401 1.00 82.19 240 SER A C 1
ATOM 1924 O O . SER A 1 240 ? -4.540 12.075 20.386 1.00 82.19 240 SER A O 1
ATOM 1926 N N . GLU A 1 241 ? -4.409 10.081 21.478 1.00 70.56 241 GLU A N 1
ATOM 1927 C CA . GLU A 1 241 ? -4.690 10.503 22.863 1.00 70.56 241 GLU A CA 1
ATOM 1928 C C . GLU A 1 241 ? -3.874 9.680 23.860 1.00 70.56 241 GLU A C 1
ATOM 1930 O O . GLU A 1 241 ? -3.750 8.450 23.644 1.00 70.56 241 GLU A O 1
#

Organism: Quercus suber (NCBI:txid58331)